Protein AF-A0A5C7S6D1-F1 (afdb_monomer)

Structure (mmCIF, N/CA/C/O backbone):
data_AF-A0A5C7S6D1-F1
#
_entry.id   AF-A0A5C7S6D1-F1
#
loop_
_atom_site.group_PDB
_atom_site.id
_atom_site.type_symbol
_atom_site.label_atom_id
_atom_site.label_alt_id
_atom_site.label_comp_id
_atom_site.label_asym_id
_atom_site.label_entity_id
_atom_site.label_seq_id
_atom_site.pdbx_PDB_ins_code
_atom_site.Cartn_x
_atom_site.Cartn_y
_atom_site.Cartn_z
_atom_site.occupancy
_atom_site.B_iso_or_equiv
_atom_site.auth_seq_id
_atom_site.auth_comp_id
_atom_site.auth_asym_id
_atom_site.auth_atom_id
_atom_site.pdbx_PDB_model_num
ATOM 1 N N . MET A 1 1 ? -12.283 7.514 18.292 1.00 57.22 1 MET A N 1
ATOM 2 C CA . MET A 1 1 ? -11.094 6.995 17.584 1.00 57.22 1 MET A CA 1
ATOM 3 C C . MET A 1 1 ? -11.175 7.497 16.161 1.00 57.22 1 MET A C 1
ATOM 5 O O . MET A 1 1 ? -12.288 7.566 15.656 1.00 57.22 1 MET A O 1
ATOM 9 N N . SER A 1 2 ? -10.057 7.903 15.567 1.00 65.44 2 SER A N 1
ATOM 10 C CA . SER A 1 2 ? -10.046 8.397 14.191 1.00 65.44 2 SER A CA 1
ATOM 11 C C . SER A 1 2 ? -9.814 7.267 13.191 1.00 65.44 2 SER A C 1
ATOM 13 O O . SER A 1 2 ? -9.096 6.304 13.484 1.00 65.44 2 SER A O 1
ATOM 15 N N . LEU A 1 3 ? -10.352 7.437 11.980 1.00 68.88 3 LEU A N 1
ATOM 16 C CA . LEU A 1 3 ? -10.114 6.555 10.831 1.00 68.88 3 LEU A CA 1
ATOM 17 C C . LEU A 1 3 ? -8.625 6.370 10.538 1.00 68.88 3 LEU A C 1
ATOM 19 O O . LEU A 1 3 ? -8.210 5.325 10.052 1.00 68.88 3 LEU A O 1
ATOM 23 N N . VAL A 1 4 ? -7.804 7.360 10.879 1.00 71.88 4 VAL A N 1
ATOM 24 C CA . VAL A 1 4 ? -6.369 7.313 10.630 1.00 71.88 4 VAL A CA 1
ATOM 25 C C . VAL A 1 4 ? -5.640 6.337 11.556 1.00 71.88 4 VAL A C 1
ATOM 27 O O . VAL A 1 4 ? -4.780 5.574 11.113 1.00 71.88 4 VAL A O 1
ATOM 30 N N . SER A 1 5 ? -6.008 6.306 12.839 1.00 68.69 5 SER A N 1
ATOM 31 C CA . SER A 1 5 ? -5.496 5.282 13.754 1.00 68.69 5 SER A CA 1
ATOM 32 C C . SER A 1 5 ? -5.933 3.885 13.314 1.00 68.69 5 SER A C 1
ATOM 34 O O . SER A 1 5 ? -5.169 2.928 13.448 1.00 68.69 5 SER A O 1
ATOM 36 N N . THR A 1 6 ? -7.136 3.767 12.749 1.00 72.75 6 THR A N 1
ATOM 37 C CA . THR A 1 6 ? -7.637 2.497 12.223 1.00 72.75 6 THR A CA 1
ATOM 38 C C . THR A 1 6 ? -6.946 2.094 10.920 1.00 72.75 6 THR A C 1
ATOM 40 O O . THR A 1 6 ? -6.587 0.928 10.781 1.00 72.75 6 THR A O 1
ATOM 43 N N . LEU A 1 7 ? -6.648 3.036 10.020 1.00 71.44 7 LEU A N 1
ATOM 44 C CA . LEU A 1 7 ? -5.853 2.801 8.812 1.00 71.44 7 LEU A CA 1
ATOM 45 C C . LEU A 1 7 ? -4.519 2.135 9.161 1.00 71.44 7 LEU A C 1
ATOM 47 O O . LEU A 1 7 ? -4.203 1.100 8.590 1.00 71.44 7 LEU A O 1
ATOM 51 N N . GLY A 1 8 ? -3.765 2.678 10.124 1.00 69.31 8 GLY A N 1
ATOM 52 C CA . GLY A 1 8 ? -2.471 2.110 10.524 1.00 69.31 8 GLY A CA 1
ATOM 53 C C . GLY A 1 8 ? -2.574 0.665 11.026 1.00 69.31 8 GLY A C 1
ATOM 54 O O . GLY A 1 8 ? -1.780 -0.191 10.633 1.00 69.31 8 GLY A O 1
ATOM 55 N N . LYS A 1 9 ? -3.586 0.364 11.850 1.00 73.00 9 LYS A N 1
ATOM 56 C CA . LYS A 1 9 ? -3.814 -0.986 12.393 1.00 73.00 9 LYS A CA 1
ATOM 57 C C . LYS A 1 9 ? -4.289 -1.975 11.328 1.00 73.00 9 LYS A C 1
ATOM 59 O O . LYS A 1 9 ? -3.795 -3.099 11.279 1.00 73.00 9 LYS A O 1
ATOM 64 N N . VAL A 1 10 ? -5.218 -1.562 10.465 1.00 70.81 10 VAL A N 1
ATOM 65 C CA . VAL A 1 10 ? -5.752 -2.405 9.384 1.00 70.81 10 VAL A CA 1
ATOM 66 C C . VAL A 1 10 ? -4.686 -2.674 8.334 1.00 70.81 10 VAL A C 1
ATOM 68 O O . VAL A 1 10 ? -4.525 -3.822 7.931 1.00 70.81 10 VAL A O 1
ATOM 71 N N . ALA A 1 11 ? -3.919 -1.650 7.949 1.00 68.00 11 ALA A N 1
ATOM 72 C CA . ALA A 1 11 ? -2.776 -1.787 7.053 1.00 68.00 11 ALA A CA 1
ATOM 73 C C . ALA A 1 11 ? -1.794 -2.834 7.584 1.00 68.00 11 ALA A C 1
ATOM 75 O O . ALA A 1 11 ? -1.439 -3.775 6.879 1.00 68.00 11 ALA A O 1
ATOM 76 N N . PHE A 1 12 ? -1.417 -2.723 8.862 1.00 67.94 12 PHE A N 1
ATOM 77 C CA . PHE A 1 12 ? -0.536 -3.692 9.503 1.00 67.94 12 PHE A CA 1
ATOM 78 C C . PHE A 1 12 ? -1.142 -5.101 9.517 1.00 67.94 12 PHE A C 1
ATOM 80 O O . PHE A 1 12 ? -0.456 -6.071 9.197 1.00 67.94 12 PHE A O 1
ATOM 87 N N . GLY A 1 13 ? -2.435 -5.223 9.819 1.00 69.00 13 GLY A N 1
ATOM 88 C CA . GLY A 1 13 ? -3.116 -6.511 9.833 1.00 69.00 13 GLY A CA 1
ATOM 89 C C . GLY A 1 13 ? -3.200 -7.192 8.473 1.00 69.00 13 GLY A C 1
ATOM 90 O O . GLY A 1 13 ? -2.993 -8.401 8.393 1.00 69.00 13 GLY A O 1
ATOM 91 N N . LEU A 1 14 ? -3.432 -6.424 7.408 1.00 68.56 14 LEU A N 1
ATOM 92 C CA . LEU A 1 14 ? -3.413 -6.914 6.029 1.00 68.56 14 LEU A CA 1
ATOM 93 C C . LEU A 1 14 ? -2.016 -7.386 5.620 1.00 68.56 14 LEU A C 1
ATOM 95 O O . LEU A 1 14 ? -1.881 -8.481 5.081 1.00 68.56 14 LEU A O 1
ATOM 99 N N . ILE A 1 15 ? -0.974 -6.618 5.950 1.00 67.50 15 ILE A N 1
ATOM 100 C CA . ILE A 1 15 ? 0.421 -6.983 5.663 1.00 67.50 15 ILE A CA 1
ATOM 101 C C . ILE A 1 15 ? 0.801 -8.281 6.381 1.00 67.50 15 ILE A C 1
ATOM 103 O O . ILE A 1 15 ? 1.366 -9.189 5.772 1.00 67.50 15 ILE A O 1
ATOM 107 N N . VAL A 1 16 ? 0.469 -8.404 7.672 1.00 68.81 16 VAL A N 1
ATOM 108 C CA . VAL A 1 16 ? 0.727 -9.631 8.439 1.00 68.81 16 VAL A CA 1
ATOM 109 C C . VAL A 1 16 ? -0.075 -10.798 7.868 1.00 68.81 16 VAL A C 1
ATOM 111 O O . VAL A 1 16 ? 0.466 -11.899 7.743 1.00 68.81 16 VAL A O 1
ATOM 114 N N . ALA A 1 17 ? -1.339 -10.583 7.491 1.00 68.75 17 ALA A N 1
ATOM 115 C CA . ALA A 1 17 ? -2.186 -11.607 6.889 1.00 68.75 17 ALA A CA 1
ATOM 116 C C . ALA A 1 17 ? -1.612 -12.133 5.571 1.00 68.75 17 ALA A C 1
ATOM 118 O O . ALA A 1 17 ? -1.477 -13.346 5.425 1.00 68.75 17 ALA A O 1
ATOM 119 N N . GLN A 1 18 ? -1.178 -11.243 4.683 1.00 69.00 18 GLN A N 1
ATOM 120 C CA . GLN A 1 18 ? -0.585 -11.616 3.402 1.00 69.00 18 GLN A CA 1
ATOM 121 C C . GLN A 1 18 ? 0.781 -12.288 3.565 1.00 69.00 18 GLN A C 1
ATOM 123 O O . GLN A 1 18 ? 1.024 -13.360 3.006 1.00 69.00 18 GLN A O 1
ATOM 128 N N . ALA A 1 19 ? 1.650 -11.740 4.421 1.00 64.38 19 ALA A N 1
ATOM 129 C CA . ALA A 1 19 ? 2.943 -12.350 4.721 1.00 64.38 19 ALA A CA 1
ATOM 130 C C . ALA A 1 19 ? 2.769 -13.775 5.264 1.00 64.38 19 ALA A C 1
ATOM 132 O O . ALA A 1 19 ? 3.418 -14.713 4.807 1.00 64.38 19 ALA A O 1
ATOM 133 N N . THR A 1 20 ? 1.842 -13.968 6.204 1.00 62.41 20 THR A N 1
ATOM 134 C CA . THR A 1 20 ? 1.551 -15.293 6.762 1.00 62.41 20 THR A CA 1
ATOM 135 C C . THR A 1 20 ? 0.861 -16.219 5.760 1.00 62.41 20 THR A C 1
ATOM 137 O O . THR A 1 20 ? 1.204 -17.396 5.736 1.00 62.41 20 THR A O 1
ATOM 140 N N . LYS A 1 21 ? -0.043 -15.745 4.894 1.00 65.81 21 LYS A N 1
ATOM 141 C CA . LYS A 1 21 ? -0.664 -16.552 3.827 1.00 65.81 21 LYS A CA 1
ATOM 142 C C . LYS A 1 21 ? 0.380 -17.106 2.861 1.00 65.81 21 LYS A C 1
ATOM 144 O O . LYS A 1 21 ? 0.388 -18.310 2.618 1.00 65.81 21 LYS A O 1
ATOM 149 N N . LYS A 1 22 ? 1.337 -16.289 2.411 1.00 60.03 22 LYS A N 1
ATOM 150 C CA . LYS A 1 22 ? 2.430 -16.758 1.536 1.00 60.03 22 LYS A CA 1
ATOM 151 C C . LYS A 1 22 ? 3.452 -17.634 2.274 1.00 60.03 22 LYS A C 1
ATOM 153 O O . LYS A 1 22 ? 3.945 -18.603 1.704 1.00 60.03 22 LYS A O 1
ATOM 158 N N . LEU A 1 23 ? 3.681 -17.396 3.571 1.00 55.34 23 LEU A N 1
ATOM 159 C CA . LEU A 1 23 ? 4.500 -18.269 4.431 1.00 55.34 23 LEU A CA 1
ATOM 160 C C . LEU A 1 23 ? 3.845 -19.628 4.737 1.00 55.34 23 LEU A C 1
ATOM 162 O O . LEU A 1 23 ? 4.559 -20.594 4.997 1.00 55.34 23 LEU A O 1
ATOM 166 N N . THR A 1 24 ? 2.510 -19.707 4.727 1.00 55.12 24 THR A N 1
ATOM 167 C CA . THR A 1 24 ? 1.755 -20.934 5.052 1.00 55.12 24 THR A CA 1
ATOM 168 C C . THR A 1 24 ? 1.322 -21.696 3.791 1.00 55.12 24 THR A C 1
ATOM 170 O O . THR A 1 24 ? 1.188 -22.915 3.831 1.00 55.12 24 THR A O 1
ATOM 173 N N . GLY A 1 25 ? 1.146 -21.004 2.659 1.00 47.91 25 GLY A N 1
ATOM 174 C CA . GLY A 1 25 ? 0.835 -21.582 1.344 1.00 47.91 25 GLY A CA 1
ATOM 175 C C . GLY A 1 25 ? 2.062 -22.014 0.530 1.00 47.91 25 GLY A C 1
ATOM 176 O O . GLY A 1 25 ? 1.936 -22.803 -0.406 1.00 47.91 25 GLY A O 1
ATOM 177 N N . GLY A 1 26 ? 3.262 -21.553 0.895 1.00 46.47 26 GLY A N 1
ATOM 178 C CA . GLY A 1 26 ? 4.523 -22.061 0.362 1.00 46.47 26 GLY A CA 1
ATOM 179 C C . GLY A 1 26 ? 4.930 -23.358 1.063 1.00 46.47 26 GLY A C 1
ATOM 180 O O . GLY A 1 26 ? 5.101 -23.378 2.281 1.00 46.47 26 GLY A O 1
ATOM 181 N N . ARG A 1 27 ? 5.090 -24.445 0.293 1.00 46.19 27 ARG A N 1
ATOM 182 C CA . ARG A 1 27 ? 5.635 -25.749 0.732 1.00 46.19 27 ARG A CA 1
ATOM 183 C C . ARG A 1 27 ? 6.737 -25.549 1.784 1.00 46.19 27 ARG A C 1
ATOM 185 O O . ARG A 1 27 ? 7.691 -24.817 1.543 1.00 46.19 27 ARG A O 1
ATOM 192 N N . GLY A 1 28 ? 6.554 -26.190 2.940 1.00 45.59 28 GLY A N 1
ATOM 193 C CA . GLY A 1 28 ? 7.248 -25.904 4.196 1.00 45.59 28 GLY A CA 1
ATOM 194 C C . GLY A 1 28 ? 8.755 -25.641 4.108 1.00 45.59 28 GLY A C 1
ATOM 195 O O . GLY A 1 28 ? 9.493 -26.353 3.435 1.00 45.59 28 GLY A O 1
ATOM 196 N N . GLY A 1 29 ? 9.213 -24.635 4.861 1.00 49.31 29 GLY A N 1
ATOM 197 C CA . GLY A 1 29 ? 10.645 -24.396 5.062 1.00 49.31 29 GLY A CA 1
ATOM 198 C C . GLY A 1 29 ? 11.039 -23.050 5.678 1.00 49.31 29 GLY A C 1
ATOM 199 O O . GLY A 1 29 ? 12.115 -22.956 6.257 1.00 49.31 29 GLY A O 1
ATOM 200 N N . ALA A 1 30 ? 10.197 -22.012 5.623 1.00 54.91 30 ALA A N 1
ATOM 201 C CA . ALA A 1 30 ? 10.617 -20.665 6.044 1.00 54.91 30 ALA A CA 1
ATOM 202 C C . ALA A 1 30 ? 10.578 -20.429 7.571 1.00 54.91 30 ALA A C 1
ATOM 204 O O . ALA A 1 30 ? 11.444 -19.748 8.120 1.00 54.91 30 ALA A O 1
ATOM 205 N N . LEU A 1 31 ? 9.621 -21.032 8.286 1.00 52.75 31 LEU A N 1
ATOM 206 C CA . LEU A 1 31 ? 9.472 -20.833 9.738 1.00 52.75 31 LEU A CA 1
ATOM 207 C C . LEU A 1 31 ? 10.553 -21.559 10.562 1.00 52.75 31 LEU A C 1
ATOM 209 O O . LEU A 1 31 ? 10.933 -21.082 11.630 1.00 52.75 31 LEU A O 1
ATOM 213 N N . GLY A 1 32 ? 11.108 -22.661 10.040 1.00 52.38 32 GLY A N 1
ATOM 214 C CA . GLY A 1 32 ? 12.223 -23.379 10.671 1.00 52.38 32 GLY A CA 1
ATOM 215 C C . GLY A 1 32 ? 13.542 -22.597 10.644 1.00 52.38 32 GLY A C 1
ATOM 216 O O . GLY A 1 32 ? 14.339 -22.710 11.571 1.00 52.38 32 GLY A O 1
ATOM 217 N N . GLY A 1 33 ? 13.746 -21.748 9.630 1.00 56.59 33 GLY A N 1
ATOM 218 C CA . GLY A 1 33 ? 14.928 -20.885 9.530 1.00 56.59 33 GLY A CA 1
ATOM 219 C C . GLY A 1 33 ? 14.894 -19.695 10.493 1.00 56.59 33 GLY A C 1
ATOM 220 O O . GLY A 1 33 ? 15.921 -19.334 11.060 1.00 56.59 33 GLY A O 1
ATOM 221 N N . LEU A 1 34 ? 13.711 -19.122 10.733 1.00 56.41 34 LEU A N 1
ATOM 222 C CA . LEU A 1 34 ? 13.529 -17.979 11.636 1.00 56.41 34 LEU A CA 1
ATOM 223 C C . LEU A 1 34 ? 13.583 -18.378 13.114 1.00 56.41 34 LEU A C 1
ATOM 225 O O . LEU A 1 34 ? 14.272 -17.719 13.891 1.00 56.41 34 LEU A O 1
ATOM 229 N N . LEU A 1 35 ? 12.932 -19.481 13.505 1.00 53.56 35 LEU A N 1
ATOM 230 C CA . LEU A 1 35 ? 13.058 -19.991 14.875 1.00 53.56 35 LEU A CA 1
ATOM 231 C C . LEU A 1 35 ? 14.477 -20.506 15.164 1.00 53.56 35 LEU A C 1
ATOM 233 O O . LEU A 1 35 ? 14.978 -20.314 16.269 1.00 53.56 35 LEU A O 1
ATOM 237 N N . GLY A 1 36 ? 15.146 -21.101 14.168 1.00 54.16 36 GLY A N 1
ATOM 238 C CA . GLY A 1 36 ? 16.544 -21.526 14.278 1.00 54.16 36 GLY A CA 1
ATOM 239 C C . GLY A 1 36 ? 17.526 -20.360 14.435 1.00 54.16 36 GLY A C 1
ATOM 240 O O . GLY A 1 36 ? 18.465 -20.464 15.218 1.00 54.16 36 GLY A O 1
ATOM 241 N N . ALA A 1 37 ? 17.285 -19.231 13.761 1.00 57.44 37 ALA A N 1
ATOM 242 C CA . ALA A 1 37 ? 18.124 -18.033 13.860 1.00 57.44 37 ALA A CA 1
ATOM 243 C C . ALA A 1 37 ? 17.903 -17.231 15.156 1.00 57.44 37 ALA A C 1
ATOM 245 O O . ALA A 1 37 ? 18.823 -16.572 15.633 1.00 57.44 37 ALA A O 1
ATOM 246 N N . VAL A 1 38 ? 16.699 -17.286 15.735 1.00 52.94 38 VAL A N 1
ATOM 247 C CA . VAL A 1 38 ? 16.376 -16.599 16.999 1.00 52.94 38 VAL A CA 1
ATOM 248 C C . VAL A 1 38 ? 1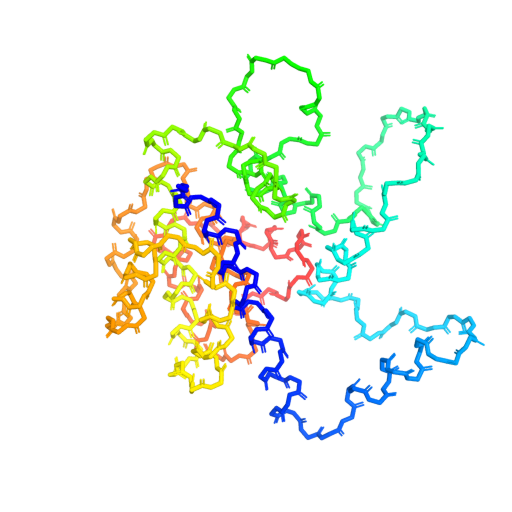6.790 -17.424 18.222 1.00 52.94 38 VAL A C 1
ATOM 250 O O . VAL A 1 38 ? 17.187 -16.852 19.233 1.00 52.94 38 VAL A O 1
ATOM 253 N N . LEU A 1 39 ? 16.738 -18.758 18.143 1.00 62.28 39 LEU A N 1
ATOM 254 C CA . LEU A 1 39 ? 17.050 -19.639 19.274 1.00 62.28 39 LEU A CA 1
ATOM 255 C C . LEU A 1 39 ? 18.491 -20.189 19.252 1.00 62.28 39 LEU A C 1
ATOM 257 O O . LEU A 1 39 ? 18.992 -20.629 20.285 1.00 62.28 39 LEU A O 1
ATOM 261 N N . GLY A 1 40 ? 19.171 -20.152 18.102 1.00 49.66 40 GLY A N 1
ATOM 262 C CA . GLY A 1 40 ? 20.549 -20.614 17.925 1.00 49.66 40 GLY A CA 1
ATOM 263 C C . GLY A 1 40 ? 21.516 -19.453 17.715 1.00 49.66 40 GLY A C 1
ATOM 264 O O . GLY A 1 40 ? 21.791 -19.071 16.582 1.00 49.66 40 GLY A O 1
ATOM 265 N N . GLY A 1 41 ? 22.047 -18.895 18.805 1.00 51.56 41 GLY A N 1
ATOM 266 C CA . GLY A 1 41 ? 23.058 -17.838 18.766 1.00 51.56 41 GLY A CA 1
ATOM 267 C C . GLY A 1 41 ? 24.286 -18.240 17.941 1.00 51.56 41 GLY A C 1
ATOM 268 O O . GLY A 1 41 ? 25.088 -19.069 18.364 1.00 51.56 41 GLY A O 1
ATOM 269 N N . GLY A 1 42 ? 24.439 -17.636 16.763 1.00 39.34 42 GLY A N 1
ATOM 270 C CA . GLY A 1 42 ? 25.573 -17.855 15.869 1.00 39.34 42 GLY A CA 1
ATOM 271 C C . GLY A 1 42 ? 25.593 -16.823 14.745 1.00 39.34 42 GLY A C 1
ATOM 272 O O . GLY A 1 42 ? 24.621 -16.662 14.014 1.00 39.34 42 GLY A O 1
ATOM 273 N N . ALA A 1 43 ? 26.697 -16.088 14.648 1.00 45.75 43 ALA A N 1
ATOM 274 C CA . ALA A 1 43 ? 26.908 -14.963 13.750 1.00 45.75 43 ALA A CA 1
ATOM 275 C C . ALA A 1 43 ? 26.618 -15.257 12.261 1.00 45.75 43 ALA A C 1
ATOM 277 O O . ALA A 1 43 ? 26.979 -16.310 11.742 1.00 45.75 43 ALA A O 1
ATOM 278 N N . THR A 1 44 ? 26.070 -14.239 11.581 1.00 47.56 44 THR A N 1
ATOM 279 C CA . THR A 1 44 ? 26.051 -14.021 10.122 1.00 47.56 44 THR A CA 1
ATOM 280 C C . THR A 1 44 ? 25.464 -15.144 9.272 1.00 47.56 44 THR A C 1
ATOM 282 O O . THR A 1 44 ? 26.189 -16.073 8.946 1.00 47.56 44 THR A O 1
ATOM 285 N N . ARG A 1 45 ? 24.218 -14.955 8.787 1.00 40.41 45 ARG A N 1
ATOM 286 C CA . ARG A 1 45 ? 23.827 -14.949 7.348 1.00 40.41 45 ARG A CA 1
ATOM 287 C C . ARG A 1 45 ? 22.525 -14.158 7.143 1.00 40.41 45 ARG A C 1
ATOM 289 O O . ARG A 1 45 ? 21.453 -14.717 6.930 1.00 40.41 45 ARG A O 1
ATOM 296 N N . SER A 1 46 ? 22.635 -12.832 7.183 1.00 46.69 46 SER A N 1
ATOM 297 C CA . SER A 1 46 ? 21.608 -11.908 6.686 1.00 46.69 46 SER A CA 1
ATOM 298 C C . SER A 1 46 ? 21.593 -11.943 5.151 1.00 46.69 46 SER A C 1
ATOM 300 O O . SER A 1 46 ? 22.226 -11.119 4.502 1.00 46.69 46 SER A O 1
ATOM 302 N N . SER A 1 47 ? 20.982 -12.970 4.551 1.00 44.56 47 SER A N 1
ATOM 303 C CA . SER A 1 47 ? 20.900 -13.087 3.081 1.00 44.56 47 SER A CA 1
ATOM 304 C C . SER A 1 47 ? 19.664 -13.844 2.577 1.00 44.56 47 SER A C 1
ATOM 306 O O . SER A 1 47 ? 19.692 -14.421 1.494 1.00 44.56 47 SER A O 1
ATOM 308 N N . ALA A 1 48 ? 18.572 -13.852 3.344 1.00 44.88 48 ALA A N 1
ATOM 309 C CA . ALA A 1 48 ? 17.287 -14.393 2.878 1.00 44.88 48 ALA A CA 1
ATOM 310 C C . ALA A 1 48 ? 16.060 -13.559 3.297 1.00 44.88 48 ALA A C 1
ATOM 312 O O . ALA A 1 48 ? 14.940 -13.904 2.941 1.00 44.88 48 ALA A O 1
ATOM 313 N N . ILE A 1 49 ? 16.255 -12.446 4.016 1.00 48.91 49 ILE A N 1
ATOM 314 C CA . ILE A 1 49 ? 15.188 -11.491 4.386 1.00 48.91 49 ILE A CA 1
ATOM 315 C C . ILE A 1 49 ? 15.612 -10.059 3.982 1.00 48.91 49 ILE A C 1
ATOM 317 O O . ILE A 1 49 ? 15.281 -9.077 4.635 1.00 48.91 49 ILE A O 1
ATOM 321 N N . ALA A 1 50 ? 16.416 -9.940 2.920 1.00 47.19 50 ALA A N 1
ATOM 322 C CA . ALA A 1 50 ? 17.102 -8.706 2.516 1.00 47.19 50 ALA A CA 1
ATOM 323 C C . ALA A 1 50 ? 16.503 -8.054 1.252 1.00 47.19 50 ALA A C 1
ATOM 325 O O . ALA A 1 50 ? 17.226 -7.467 0.453 1.00 47.19 50 ALA A O 1
ATOM 326 N N . GLY A 1 51 ? 15.189 -8.178 1.054 1.00 53.53 51 GLY A N 1
ATOM 327 C CA . GLY A 1 51 ? 14.477 -7.518 -0.041 1.00 53.53 51 GLY A CA 1
ATOM 328 C C . GLY A 1 51 ? 12.971 -7.487 0.209 1.00 53.53 51 GLY A C 1
ATOM 329 O O . GLY A 1 51 ? 12.396 -8.474 0.671 1.00 53.53 51 GLY A O 1
ATOM 330 N N . GLY A 1 52 ? 12.342 -6.345 -0.063 1.00 67.44 52 GLY A N 1
ATOM 331 C CA . GLY A 1 52 ? 10.898 -6.140 0.038 1.00 67.44 52 GLY A CA 1
ATOM 332 C C . GLY A 1 52 ? 10.330 -6.008 1.458 1.00 67.44 52 GLY A C 1
ATOM 333 O O . GLY A 1 52 ? 10.998 -5.594 2.409 1.00 67.44 52 GLY A O 1
ATOM 334 N N . ILE A 1 53 ? 9.052 -6.377 1.597 1.00 61.72 53 ILE A N 1
ATOM 335 C CA . ILE A 1 53 ? 8.231 -6.200 2.811 1.00 61.72 53 ILE A CA 1
ATOM 336 C C . ILE A 1 53 ? 8.846 -6.884 4.047 1.00 61.72 53 ILE A C 1
ATOM 338 O O . ILE A 1 53 ? 8.642 -6.419 5.164 1.00 61.72 53 ILE A O 1
ATOM 342 N N . GLY A 1 54 ? 9.664 -7.930 3.882 1.00 62.81 54 GLY A N 1
ATOM 343 C CA . GLY A 1 54 ? 10.384 -8.567 4.993 1.00 62.81 54 GLY A CA 1
ATOM 344 C C . GLY A 1 54 ? 11.389 -7.636 5.686 1.00 62.81 54 GLY A C 1
ATOM 345 O O . GLY A 1 54 ? 11.475 -7.633 6.914 1.00 62.81 54 GLY A O 1
ATOM 346 N N . ALA A 1 55 ? 12.087 -6.788 4.923 1.00 67.44 55 ALA A N 1
ATOM 347 C CA . ALA A 1 55 ? 12.983 -5.771 5.473 1.00 67.44 55 ALA A CA 1
ATOM 348 C C . ALA A 1 55 ? 12.194 -4.647 6.166 1.00 67.44 55 ALA A C 1
ATOM 350 O O . ALA A 1 55 ? 12.591 -4.182 7.236 1.00 67.44 55 ALA A O 1
ATOM 351 N N . LEU A 1 56 ? 11.037 -4.266 5.610 1.00 66.69 56 LEU A N 1
ATOM 352 C CA . LEU A 1 56 ? 10.111 -3.324 6.245 1.00 66.69 56 LEU A CA 1
ATOM 353 C C . LEU A 1 56 ? 9.572 -3.874 7.573 1.00 66.69 56 LEU A C 1
ATOM 355 O O . LEU A 1 56 ? 9.605 -3.172 8.580 1.00 66.69 56 LEU A O 1
ATOM 359 N N . LEU A 1 57 ? 9.132 -5.134 7.601 1.00 65.25 57 LEU A N 1
ATOM 360 C CA . LEU A 1 57 ? 8.622 -5.789 8.803 1.00 65.25 57 LEU A CA 1
ATOM 361 C C . LEU A 1 57 ? 9.721 -5.951 9.858 1.00 65.25 57 LEU A C 1
ATOM 363 O O . LEU A 1 57 ? 9.482 -5.674 11.031 1.00 65.25 57 LEU A O 1
ATOM 367 N N . SER A 1 58 ? 10.935 -6.332 9.449 1.00 64.69 58 SER A N 1
ATOM 368 C CA . SER A 1 58 ? 12.094 -6.397 10.344 1.00 64.69 58 SER A CA 1
ATOM 369 C C . SER A 1 58 ? 12.447 -5.022 10.910 1.00 64.69 58 SER A C 1
ATOM 371 O O . SER A 1 58 ? 1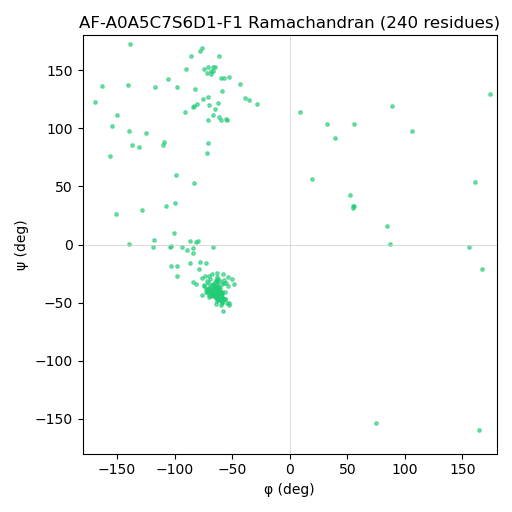2.739 -4.916 12.096 1.00 64.69 58 SER A O 1
ATOM 373 N N . SER A 1 59 ? 12.405 -3.964 10.096 1.00 62.78 59 SER A N 1
ATOM 374 C CA . SER A 1 59 ? 12.673 -2.589 10.534 1.00 62.78 59 SER A CA 1
ATOM 375 C C . SER A 1 59 ? 11.582 -2.064 11.472 1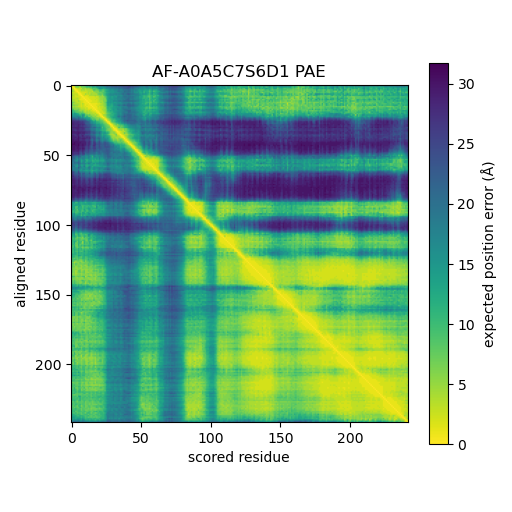.00 62.78 59 SER A C 1
ATOM 377 O O . SER A 1 59 ? 11.889 -1.411 12.466 1.00 62.78 59 SER A O 1
ATOM 379 N N . LEU A 1 60 ? 10.319 -2.407 11.216 1.00 65.81 60 LEU A N 1
ATOM 380 C CA . LEU A 1 60 ? 9.185 -2.065 12.071 1.00 65.81 60 LEU A CA 1
ATOM 381 C C . LEU A 1 60 ? 9.237 -2.800 13.418 1.00 65.81 60 LEU A C 1
ATOM 383 O O . LEU A 1 60 ? 9.010 -2.196 14.466 1.00 65.81 60 LEU A O 1
ATOM 387 N N . LEU A 1 61 ? 9.590 -4.087 13.407 1.00 62.00 61 LEU A N 1
ATOM 388 C CA . LEU A 1 61 ? 9.760 -4.874 14.625 1.00 62.00 61 LEU A CA 1
ATOM 389 C C . LEU A 1 61 ? 10.985 -4.408 15.427 1.00 62.00 61 LEU A C 1
ATOM 391 O O . LEU A 1 61 ? 10.890 -4.246 16.643 1.00 62.00 61 LEU A O 1
ATOM 395 N N . ALA A 1 62 ? 12.098 -4.105 14.752 1.00 60.19 62 ALA A N 1
ATOM 396 C CA . ALA A 1 62 ? 13.291 -3.523 15.369 1.00 60.19 62 ALA A CA 1
ATOM 397 C C . ALA A 1 62 ? 13.033 -2.108 15.923 1.00 60.19 62 ALA A C 1
ATOM 399 O O . ALA A 1 62 ? 13.585 -1.739 16.962 1.00 60.19 62 ALA A O 1
ATOM 400 N N . GLY A 1 63 ? 12.141 -1.338 15.290 1.00 54.75 63 GLY A N 1
ATOM 401 C CA . GLY A 1 63 ? 11.706 -0.015 15.744 1.00 54.75 63 GLY A CA 1
ATOM 402 C C . GLY A 1 63 ? 10.986 -0.032 17.095 1.00 54.75 63 GLY A C 1
ATOM 403 O O . GLY A 1 63 ? 11.060 0.947 17.831 1.00 54.75 63 GLY A O 1
ATOM 404 N N . LYS A 1 64 ? 10.380 -1.164 17.484 1.00 49.22 64 LYS A N 1
ATOM 405 C CA . LYS A 1 64 ? 9.775 -1.341 18.816 1.00 49.22 64 LYS A CA 1
ATOM 406 C C . LYS A 1 64 ? 10.812 -1.609 19.921 1.00 49.22 64 LYS A C 1
ATOM 408 O O . LYS A 1 64 ? 10.497 -1.460 21.096 1.00 49.22 64 LYS A O 1
ATOM 413 N N . SER A 1 65 ? 12.050 -1.958 19.556 1.00 39.91 65 SER A N 1
ATOM 414 C CA . SER A 1 65 ? 13.183 -2.153 20.480 1.00 39.91 65 SER A CA 1
ATOM 415 C C . SER A 1 65 ? 14.194 -0.997 20.500 1.00 39.91 65 SER A C 1
ATOM 417 O O . SER A 1 65 ? 15.141 -1.031 21.280 1.00 39.91 65 SER A O 1
ATOM 419 N N . ALA A 1 66 ? 13.999 0.044 19.685 1.00 43.41 66 ALA A N 1
ATOM 420 C CA . ALA A 1 66 ? 14.945 1.152 19.534 1.00 43.41 66 ALA A CA 1
ATOM 421 C C . ALA A 1 66 ? 14.562 2.406 20.345 1.00 43.41 66 ALA A C 1
ATOM 423 O O . ALA A 1 66 ? 14.820 3.529 19.922 1.00 43.41 66 ALA A O 1
ATOM 424 N N . GLN A 1 67 ? 13.984 2.231 21.537 1.00 41.00 67 GLN A N 1
ATOM 425 C CA . GLN A 1 67 ? 14.002 3.269 22.574 1.00 41.00 67 GLN A CA 1
ATOM 426 C C . GLN A 1 67 ? 15.112 2.956 23.582 1.00 41.00 67 GLN A C 1
ATOM 428 O O . GLN A 1 67 ? 14.887 2.758 24.770 1.00 41.00 67 GLN A O 1
ATOM 433 N N . ALA A 1 68 ? 16.341 2.889 23.082 1.00 39.25 68 ALA A N 1
ATOM 434 C CA . ALA A 1 68 ? 17.542 2.923 23.896 1.00 39.25 68 ALA A CA 1
ATOM 435 C C . ALA A 1 68 ? 18.573 3.786 23.166 1.00 39.25 68 ALA A C 1
ATOM 437 O O . ALA A 1 68 ? 19.217 3.338 22.228 1.00 39.25 68 ALA A O 1
ATOM 438 N N . SER A 1 69 ? 18.642 5.049 23.592 1.00 50.69 69 SER A N 1
ATOM 439 C CA . SER A 1 69 ? 19.793 5.952 23.516 1.00 50.69 69 SER A CA 1
ATOM 440 C C . SER A 1 69 ? 20.736 5.774 22.318 1.00 50.69 69 SER A C 1
ATOM 442 O O . SER A 1 69 ? 21.620 4.920 22.315 1.00 50.69 69 SER A O 1
ATOM 444 N N . THR A 1 70 ? 20.646 6.662 21.331 1.00 35.94 70 THR A N 1
ATOM 445 C CA . THR A 1 70 ? 21.793 6.923 20.454 1.00 35.94 70 THR A CA 1
ATOM 446 C C . THR A 1 70 ? 21.923 8.421 20.237 1.00 35.94 70 THR A C 1
ATOM 448 O O . THR A 1 70 ? 21.405 9.010 19.295 1.00 35.94 70 THR A O 1
ATOM 451 N N . ASN A 1 71 ? 22.616 9.042 21.188 1.00 43.91 71 ASN A N 1
ATOM 452 C CA . ASN A 1 71 ? 23.237 10.345 21.035 1.00 43.91 71 ASN A CA 1
ATOM 453 C C . ASN A 1 71 ? 24.439 10.187 20.091 1.00 43.91 71 ASN A C 1
ATOM 455 O O . ASN A 1 71 ? 25.552 9.930 20.544 1.00 43.91 71 ASN A O 1
ATOM 459 N N . THR A 1 72 ? 24.222 10.298 18.782 1.00 37.88 72 THR A N 1
ATOM 460 C CA . THR A 1 72 ? 25.312 10.421 17.805 1.00 37.88 72 THR A CA 1
ATOM 461 C C . THR A 1 72 ? 25.099 11.667 16.969 1.00 37.88 72 THR A C 1
ATOM 463 O O . THR A 1 72 ? 24.389 11.662 15.966 1.00 37.88 72 THR A O 1
ATOM 466 N N . ASN A 1 73 ? 25.762 12.740 17.398 1.00 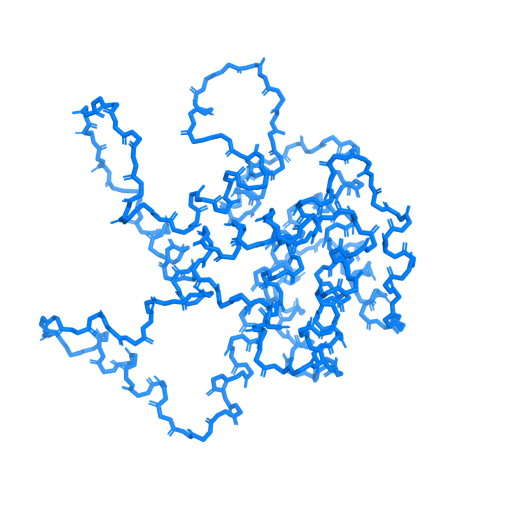45.69 73 ASN A N 1
ATOM 467 C CA . ASN A 1 73 ? 26.128 13.852 16.536 1.00 45.69 73 ASN A CA 1
ATOM 468 C C . ASN A 1 73 ? 26.921 13.295 15.351 1.00 45.69 73 ASN A C 1
ATOM 470 O O . ASN A 1 73 ? 28.071 12.887 15.509 1.00 45.69 73 ASN A O 1
ATOM 474 N N . SER A 1 74 ? 26.325 13.257 14.167 1.00 43.53 74 SER A N 1
ATOM 475 C CA . SER A 1 74 ? 27.056 13.087 12.914 1.00 43.53 74 SER A CA 1
ATOM 476 C C . SER A 1 74 ? 26.291 13.802 11.815 1.00 43.53 74 SER A C 1
ATOM 478 O O . SER A 1 74 ? 25.163 13.461 11.471 1.00 43.53 74 SER A O 1
ATOM 480 N N . ALA A 1 75 ? 26.920 14.873 11.351 1.00 47.00 75 ALA A N 1
ATOM 481 C CA . ALA A 1 75 ? 26.457 15.746 10.302 1.00 47.00 75 ALA A CA 1
ATOM 482 C C . ALA A 1 75 ? 26.252 14.988 8.981 1.00 47.00 75 ALA A C 1
ATOM 484 O O . ALA A 1 75 ? 27.055 14.134 8.622 1.00 47.00 75 ALA A O 1
ATOM 485 N N . SER A 1 76 ? 25.212 15.394 8.248 1.00 53.25 76 SER A N 1
ATOM 486 C CA . SER A 1 76 ? 25.233 15.574 6.793 1.00 53.25 76 SER A CA 1
ATOM 487 C C . SER A 1 76 ? 26.019 14.528 5.986 1.00 53.2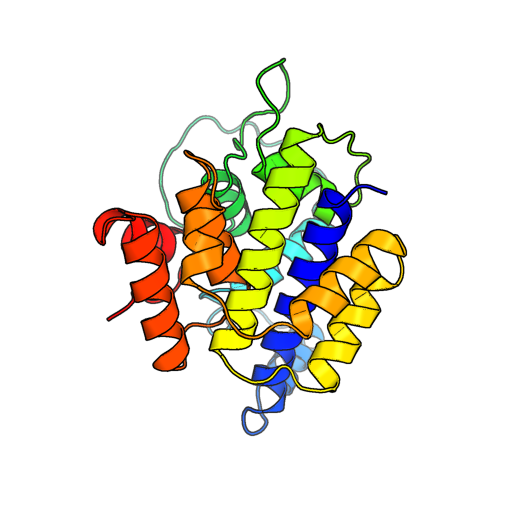5 76 SER A C 1
ATOM 489 O O . SER A 1 76 ? 27.181 14.744 5.639 1.00 53.25 76 SER A O 1
ATOM 491 N N . SER A 1 77 ? 25.342 13.468 5.547 1.00 45.50 77 SER A N 1
ATOM 492 C CA . SER A 1 77 ? 25.685 12.832 4.274 1.00 45.50 77 SER A CA 1
ATOM 493 C C . SER A 1 77 ? 24.476 12.116 3.680 1.00 45.50 77 SER A C 1
ATOM 495 O O . SER A 1 77 ? 24.075 11.030 4.091 1.00 45.50 77 SER A O 1
ATOM 497 N N . SER A 1 78 ? 23.881 12.782 2.699 1.00 52.75 78 SER A N 1
ATOM 498 C CA . SER A 1 78 ? 23.066 12.193 1.650 1.00 52.75 78 SER A CA 1
ATOM 499 C C . SER A 1 78 ? 23.898 11.188 0.842 1.00 52.75 78 SER A C 1
ATOM 501 O O . SER A 1 78 ? 24.769 11.601 0.080 1.00 52.75 78 SER A O 1
ATOM 503 N N . ASN A 1 79 ? 23.648 9.889 1.011 1.00 40.69 79 ASN A N 1
ATOM 504 C CA . ASN A 1 79 ? 23.405 8.944 -0.086 1.00 40.69 79 ASN A CA 1
ATOM 505 C C . ASN A 1 79 ? 23.296 7.500 0.422 1.00 40.69 79 ASN A C 1
ATOM 507 O O . ASN A 1 79 ? 24.151 6.997 1.142 1.00 40.69 79 ASN A O 1
ATOM 511 N N . ALA A 1 80 ? 22.206 6.869 -0.015 1.00 56.16 80 ALA A N 1
ATOM 512 C CA . ALA A 1 80 ? 22.006 5.453 -0.303 1.00 56.16 80 ALA A CA 1
ATOM 513 C C . ALA A 1 80 ? 23.117 4.461 0.100 1.00 56.16 80 ALA A C 1
ATOM 515 O O . ALA A 1 80 ? 24.176 4.433 -0.518 1.00 56.16 80 ALA A O 1
ATOM 516 N N . SER A 1 81 ? 22.796 3.578 1.058 1.00 42.84 81 SER A N 1
ATOM 517 C CA . SER A 1 81 ? 23.090 2.123 1.039 1.00 42.84 81 SER A CA 1
ATOM 518 C C . SER A 1 81 ? 23.018 1.511 2.455 1.00 42.84 81 SER A C 1
ATOM 520 O O . SER A 1 81 ? 23.960 0.870 2.921 1.00 42.84 81 SER A O 1
ATOM 522 N N . GLY A 1 82 ? 21.904 1.706 3.170 1.00 43.78 82 GLY A N 1
ATOM 523 C CA . GLY A 1 82 ? 21.708 1.052 4.476 1.00 43.78 82 GLY A CA 1
ATOM 524 C C . GLY A 1 82 ? 20.743 1.736 5.444 1.00 43.78 82 GLY A C 1
ATOM 525 O O . GLY A 1 82 ? 20.513 1.219 6.533 1.00 43.78 82 GLY A O 1
ATOM 526 N N . GLY A 1 83 ? 20.174 2.886 5.072 1.00 52.78 83 GLY A N 1
ATOM 527 C CA . GLY A 1 83 ? 19.151 3.569 5.863 1.00 52.78 83 GLY A CA 1
ATOM 528 C C . GLY A 1 83 ? 17.802 2.861 5.753 1.00 52.78 83 GLY A C 1
ATOM 529 O O . GLY A 1 83 ? 17.317 2.631 4.651 1.00 52.78 83 GLY A O 1
ATOM 530 N N . ASN A 1 84 ? 17.234 2.500 6.903 1.00 66.56 84 ASN A N 1
ATOM 531 C CA . ASN A 1 84 ? 15.962 1.802 7.097 1.00 66.56 84 ASN A CA 1
ATOM 532 C C . ASN A 1 84 ? 14.915 2.054 5.992 1.00 66.56 84 ASN A C 1
ATOM 534 O O . ASN A 1 84 ? 14.442 3.179 5.841 1.00 66.56 84 ASN A O 1
ATOM 538 N N . VAL A 1 85 ? 14.464 0.987 5.316 1.00 70.56 85 VAL A N 1
ATOM 539 C CA . VAL A 1 85 ? 13.349 0.990 4.338 1.00 70.56 85 VAL A CA 1
ATOM 540 C C . VAL A 1 85 ? 12.113 1.719 4.884 1.00 70.56 85 VAL A C 1
ATOM 542 O O . VAL A 1 85 ? 11.417 2.420 4.156 1.00 70.56 85 VAL A O 1
ATOM 545 N N . LEU A 1 86 ? 11.881 1.625 6.196 1.00 70.19 86 LEU A N 1
ATOM 546 C CA . LEU A 1 86 ? 10.818 2.340 6.893 1.00 70.19 86 LEU A CA 1
ATOM 547 C C . LEU A 1 86 ?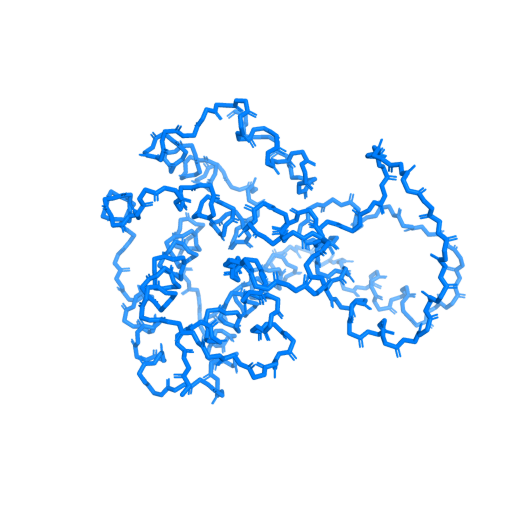 10.975 3.876 6.830 1.00 70.19 86 LEU A C 1
ATOM 549 O O . LEU A 1 86 ? 9.988 4.581 6.655 1.00 70.19 86 LEU A O 1
ATOM 553 N N . SER A 1 87 ? 12.198 4.405 6.939 1.00 72.81 87 SER A N 1
ATOM 554 C CA . SER A 1 87 ? 12.470 5.846 6.814 1.00 72.81 87 SER A CA 1
ATOM 555 C C . SER A 1 87 ? 12.204 6.350 5.398 1.00 72.81 87 SER A C 1
ATOM 557 O O . SER A 1 87 ? 11.656 7.438 5.232 1.00 72.81 87 SER A O 1
ATOM 559 N N . ASN A 1 88 ? 12.559 5.557 4.385 1.00 76.88 88 ASN A N 1
ATOM 560 C CA . ASN A 1 88 ? 12.284 5.884 2.986 1.00 76.88 88 ASN A CA 1
ATOM 561 C C . ASN A 1 88 ? 10.781 5.856 2.704 1.00 76.88 88 ASN A C 1
ATOM 563 O O . ASN A 1 88 ? 10.256 6.775 2.083 1.00 76.88 88 ASN A O 1
ATOM 567 N N . LEU A 1 89 ? 10.074 4.849 3.227 1.00 77.69 89 LEU A N 1
ATOM 568 C CA . LEU A 1 89 ? 8.620 4.773 3.150 1.00 77.69 89 LEU A CA 1
ATOM 569 C C . LEU A 1 89 ? 7.959 5.995 3.794 1.00 77.69 89 LEU A C 1
ATOM 571 O O . LEU A 1 89 ? 7.065 6.585 3.195 1.00 77.69 89 LEU A O 1
ATOM 575 N N . PHE A 1 90 ? 8.397 6.393 4.993 1.00 78.25 90 PHE A N 1
ATOM 576 C CA . PHE A 1 90 ? 7.882 7.607 5.621 1.00 78.25 90 PHE A CA 1
ATOM 577 C C . PHE A 1 90 ? 8.148 8.833 4.745 1.00 78.25 90 PHE A C 1
ATOM 579 O O . PHE A 1 90 ? 7.214 9.597 4.533 1.00 78.25 90 PHE A O 1
ATOM 586 N N . GLY A 1 91 ? 9.340 8.954 4.151 1.00 78.06 91 GLY A N 1
ATOM 587 C CA . GLY A 1 91 ? 9.673 9.965 3.139 1.00 78.06 91 GLY A CA 1
ATOM 588 C C . GLY A 1 91 ? 8.691 10.010 1.966 1.00 78.06 91 GLY A C 1
ATOM 589 O O . GLY A 1 91 ? 8.128 11.062 1.668 1.00 78.06 91 GLY A O 1
ATOM 590 N N . LEU A 1 92 ? 8.429 8.857 1.348 1.00 78.62 92 LEU A N 1
ATOM 591 C CA . LEU A 1 92 ? 7.491 8.696 0.229 1.00 78.62 92 LEU A CA 1
ATOM 592 C C . LEU A 1 92 ? 6.044 9.034 0.599 1.00 78.62 92 LEU A C 1
ATOM 594 O O . LEU A 1 92 ? 5.279 9.510 -0.235 1.00 78.62 92 LEU A O 1
ATOM 598 N N . LEU A 1 93 ? 5.668 8.803 1.856 1.00 75.19 93 LEU A N 1
ATOM 599 C CA . LEU A 1 93 ? 4.356 9.148 2.396 1.00 75.19 93 LEU A CA 1
ATOM 600 C C . LEU A 1 93 ? 4.246 10.635 2.804 1.00 75.19 93 LEU A C 1
ATOM 602 O O . LEU A 1 93 ? 3.233 11.068 3.357 1.00 75.19 93 LEU A O 1
ATOM 606 N N . GLY A 1 94 ? 5.295 11.431 2.592 1.00 70.94 94 GLY A N 1
ATOM 607 C CA . GLY A 1 94 ? 5.344 12.841 2.983 1.00 70.94 94 GLY A CA 1
ATOM 608 C C . GLY A 1 94 ? 5.755 13.090 4.438 1.00 70.94 94 GLY A C 1
ATOM 609 O O . GLY A 1 94 ? 5.523 14.175 4.958 1.00 70.94 94 GLY A O 1
ATOM 610 N N . GLY A 1 95 ? 6.340 12.104 5.116 1.00 61.34 95 GLY A N 1
ATOM 611 C CA . GLY A 1 95 ? 7.009 12.263 6.407 1.00 61.34 95 GLY A CA 1
ATOM 612 C C . GLY A 1 95 ? 8.448 12.726 6.204 1.00 61.34 95 GLY A C 1
ATOM 613 O O . GLY A 1 95 ? 9.254 12.033 5.590 1.00 61.34 95 GLY A O 1
ATOM 614 N N . SER A 1 96 ? 8.802 13.901 6.713 1.00 56.12 96 SER A N 1
ATOM 615 C CA . SER A 1 96 ? 10.183 14.375 6.632 1.00 56.12 96 SER A CA 1
ATOM 616 C C . SER A 1 96 ? 11.021 13.759 7.764 1.00 56.12 96 SER A C 1
ATOM 618 O O . SER A 1 96 ? 10.599 13.829 8.916 1.00 56.12 96 SER A O 1
ATOM 620 N N . PRO A 1 97 ? 12.233 13.223 7.517 1.00 50.06 97 PRO A N 1
ATOM 621 C CA . PRO A 1 97 ? 13.089 12.679 8.580 1.00 50.06 97 PRO A CA 1
ATOM 622 C C . PRO A 1 97 ? 13.606 13.744 9.570 1.00 50.06 97 PRO A C 1
ATOM 624 O O . PRO A 1 97 ? 14.293 13.402 10.528 1.00 50.06 97 PRO A O 1
ATOM 627 N N . GLN A 1 98 ? 13.273 15.024 9.358 1.00 44.84 98 GLN A N 1
ATOM 628 C CA . GLN A 1 98 ? 13.790 16.166 10.112 1.00 44.84 98 GLN A CA 1
ATOM 629 C C . GLN A 1 98 ? 12.715 16.960 10.883 1.00 44.84 98 GLN A C 1
ATOM 631 O O . GLN A 1 98 ? 13.048 17.946 11.534 1.00 44.84 98 GLN A O 1
ATOM 636 N N . SER A 1 99 ? 11.443 16.544 10.894 1.00 45.09 99 SER A N 1
ATOM 637 C CA . SER A 1 99 ? 10.374 17.233 11.641 1.00 45.09 99 SER A CA 1
ATOM 638 C C . SER A 1 99 ? 10.321 16.829 13.125 1.00 45.09 99 SER A C 1
ATOM 640 O O . SER A 1 99 ? 9.278 16.484 13.675 1.00 45.09 99 SER A O 1
ATOM 642 N N . GLN A 1 100 ? 11.454 16.928 13.826 1.00 42.38 100 GLN A N 1
ATOM 643 C CA . GLN A 1 100 ? 11.429 17.317 15.236 1.00 42.38 100 GLN A CA 1
ATOM 644 C C . GLN A 1 100 ? 11.558 18.838 15.258 1.00 42.38 100 GLN A C 1
ATOM 646 O O . GLN A 1 100 ? 12.605 19.362 14.905 1.00 42.38 100 GLN A O 1
ATOM 651 N N . THR A 1 101 ? 10.505 19.522 15.711 1.00 37.78 101 THR A N 1
ATOM 652 C CA . THR A 1 101 ? 10.361 20.983 15.895 1.00 37.78 101 THR A CA 1
ATOM 653 C C . THR A 1 101 ? 9.841 21.790 14.694 1.00 37.78 101 THR A C 1
ATOM 655 O O . THR A 1 101 ? 10.471 21.882 13.650 1.00 37.78 101 THR A O 1
ATOM 658 N N . GLY A 1 102 ? 8.690 22.448 14.897 1.00 36.09 102 GLY A N 1
ATOM 659 C CA . GLY A 1 102 ? 8.257 23.607 14.110 1.00 36.09 102 GLY A CA 1
ATOM 660 C C . GLY A 1 102 ? 7.123 23.359 13.112 1.00 36.09 102 GLY A C 1
ATOM 661 O O . GLY A 1 102 ? 7.351 22.915 12.000 1.00 36.09 102 GLY A O 1
ATOM 662 N N . THR A 1 103 ? 5.903 23.700 13.529 1.00 39.34 103 THR A N 1
ATOM 663 C CA . THR A 1 103 ? 4.831 24.392 12.779 1.00 39.34 103 THR A CA 1
ATOM 664 C C . THR A 1 103 ? 4.886 24.410 11.234 1.00 39.34 103 THR A C 1
ATOM 666 O O . THR A 1 103 ? 4.819 25.468 10.614 1.00 39.34 103 THR A O 1
ATOM 669 N N . GLY A 1 104 ? 4.938 23.241 10.600 1.00 35.28 104 GLY A N 1
ATOM 670 C CA . GLY A 1 104 ? 4.710 23.016 9.171 1.00 35.28 104 GLY A CA 1
ATOM 671 C C . GLY A 1 104 ? 3.920 21.719 9.029 1.00 35.28 104 GLY A C 1
ATOM 672 O O . GLY A 1 104 ? 4.156 20.795 9.801 1.00 35.28 104 GLY A O 1
ATOM 673 N N . GLY A 1 105 ? 2.916 21.694 8.148 1.00 46.22 105 GLY A N 1
ATOM 674 C CA . GLY A 1 105 ? 1.862 20.672 8.092 1.00 46.22 105 GLY A CA 1
ATOM 675 C C . GLY A 1 105 ? 2.342 19.246 8.376 1.00 46.22 105 GLY A C 1
ATOM 676 O O . GLY A 1 105 ? 3.281 18.760 7.752 1.00 46.22 105 GLY A O 1
ATOM 677 N N . ARG A 1 106 ? 1.687 18.592 9.340 1.00 61.03 106 ARG A N 1
ATOM 678 C CA . ARG A 1 106 ? 1.966 17.208 9.726 1.00 61.03 106 ARG A CA 1
ATOM 679 C C . ARG A 1 106 ? 1.697 16.325 8.507 1.00 61.03 106 ARG A C 1
ATOM 681 O O . ARG A 1 106 ? 0.552 16.209 8.080 1.00 61.03 106 ARG A O 1
ATOM 688 N N . GLY A 1 107 ? 2.751 15.772 7.913 1.00 68.19 107 GLY A N 1
ATOM 689 C CA . GLY A 1 107 ? 2.625 14.915 6.742 1.00 68.19 107 GLY A CA 1
ATOM 690 C C . GLY A 1 107 ? 1.875 13.630 7.082 1.00 68.19 107 GLY A C 1
ATOM 691 O O . GLY A 1 107 ? 1.916 13.143 8.214 1.00 68.19 107 GLY A O 1
ATOM 692 N N . LEU A 1 108 ? 1.215 13.039 6.089 1.00 72.19 108 LEU A N 1
ATOM 693 C CA . LEU A 1 108 ? 0.519 11.761 6.238 1.00 72.19 108 LEU A CA 1
ATOM 694 C C . LEU A 1 108 ? 1.472 10.643 6.713 1.00 72.19 108 LEU A C 1
ATOM 696 O O . LEU A 1 108 ? 1.056 9.775 7.475 1.00 72.19 108 LEU A O 1
ATOM 700 N N . GLY A 1 109 ? 2.762 10.714 6.359 1.00 74.75 109 GLY A N 1
ATOM 701 C CA . GLY A 1 109 ? 3.839 9.887 6.924 1.00 74.75 109 GLY A CA 1
ATOM 702 C C . GLY A 1 109 ? 3.978 9.975 8.442 1.00 74.75 109 GLY A C 1
ATOM 703 O O . GLY A 1 109 ? 4.036 8.943 9.111 1.00 74.75 109 GLY A O 1
ATOM 704 N N . ASP A 1 110 ? 3.963 11.183 9.004 1.00 75.50 110 ASP A N 1
ATOM 705 C CA . ASP A 1 110 ? 4.055 11.401 10.455 1.00 75.50 110 ASP A CA 1
ATOM 706 C C . ASP A 1 110 ? 2.799 10.906 11.176 1.00 75.50 110 ASP A C 1
ATOM 708 O O . ASP A 1 110 ? 2.855 10.383 12.290 1.00 75.50 110 ASP A O 1
ATOM 712 N N . LEU A 1 111 ? 1.653 11.044 10.520 1.00 75.75 111 LEU A N 1
ATOM 713 C CA . LEU A 1 111 ? 0.367 10.573 11.004 1.00 75.75 111 LEU A CA 1
ATOM 714 C C . LEU A 1 111 ? 0.270 9.036 10.966 1.00 75.75 111 LEU A C 1
ATOM 716 O O . LEU A 1 111 ? -0.176 8.422 11.935 1.00 75.75 111 LEU A O 1
ATOM 720 N N . PHE A 1 112 ? 0.771 8.400 9.906 1.00 74.88 112 PHE A N 1
ATOM 721 C CA . PHE A 1 112 ? 0.900 6.945 9.810 1.00 74.88 112 PHE A CA 1
ATOM 722 C C . PHE A 1 112 ? 1.888 6.400 10.849 1.00 74.88 112 PHE A C 1
ATOM 724 O O . PHE A 1 112 ? 1.601 5.411 11.524 1.00 74.88 112 PHE A O 1
ATOM 731 N N . LYS A 1 113 ? 3.017 7.090 11.061 1.00 78.19 113 LYS A N 1
ATOM 732 C CA . LYS A 1 113 ? 3.976 6.774 12.127 1.00 78.19 113 LYS A CA 1
ATOM 733 C C . LYS A 1 113 ? 3.314 6.833 13.500 1.00 78.19 113 LYS A C 1
ATOM 735 O O . LYS A 1 113 ? 3.452 5.888 14.274 1.00 78.19 113 LYS A O 1
ATOM 740 N N . ALA A 1 114 ? 2.591 7.908 13.799 1.00 75.44 114 ALA A N 1
ATOM 741 C CA . ALA A 1 114 ? 1.875 8.061 15.062 1.00 75.44 114 ALA A CA 1
ATOM 742 C C . ALA A 1 114 ? 0.807 6.967 15.243 1.00 75.44 114 ALA A C 1
ATOM 744 O O . ALA A 1 114 ? 0.694 6.394 16.324 1.00 75.44 114 ALA A O 1
ATOM 745 N N . ALA A 1 115 ? 0.084 6.607 14.175 1.00 73.19 115 ALA A N 1
ATOM 746 C CA . ALA A 1 115 ? -0.908 5.531 14.195 1.00 73.19 115 ALA A CA 1
ATOM 747 C C . ALA A 1 115 ? -0.287 4.164 14.515 1.00 73.19 115 ALA A C 1
ATOM 749 O O . ALA A 1 115 ? -0.813 3.430 15.352 1.00 73.19 115 ALA A O 1
ATOM 750 N N . ILE A 1 116 ? 0.852 3.841 13.898 1.00 70.50 116 ILE A N 1
ATOM 751 C CA . ILE A 1 116 ? 1.598 2.604 14.164 1.00 70.50 116 ILE A CA 1
ATOM 752 C C . ILE A 1 116 ? 2.148 2.577 15.595 1.00 70.50 116 ILE A C 1
ATOM 754 O O . ILE A 1 116 ? 2.064 1.548 16.265 1.00 70.50 116 ILE A O 1
ATOM 758 N N . ASN A 1 117 ? 2.687 3.698 16.079 1.00 72.31 117 ASN A N 1
ATOM 759 C CA . ASN A 1 117 ? 3.256 3.806 17.427 1.00 72.31 117 ASN A CA 1
ATOM 760 C C . ASN A 1 117 ? 2.196 4.001 18.524 1.00 72.31 117 ASN A C 1
ATOM 762 O O . ASN A 1 117 ? 2.552 4.126 19.692 1.00 72.31 117 ASN A O 1
ATOM 766 N N . GLN A 1 118 ? 0.906 3.994 18.167 1.00 67.00 118 GLN A N 1
ATOM 767 C CA . GLN A 1 118 ? -0.214 4.237 19.083 1.00 67.00 118 GLN A CA 1
ATOM 768 C C . GLN A 1 118 ? -0.091 5.569 19.842 1.00 67.00 118 GLN A C 1
ATOM 770 O O . GLN A 1 118 ? -0.548 5.701 20.978 1.00 67.00 118 GLN A O 1
ATOM 775 N N . GLU A 1 119 ? 0.523 6.569 19.215 1.00 69.69 119 GLU A N 1
ATOM 776 C CA . GLU A 1 119 ? 0.629 7.906 19.782 1.00 69.69 119 GLU A CA 1
ATOM 777 C C . GLU A 1 119 ? -0.721 8.637 19.696 1.00 69.69 119 GLU A C 1
ATOM 779 O O . GLU A 1 119 ? -1.515 8.385 18.784 1.00 69.69 119 GLU A O 1
ATOM 784 N N . PRO A 1 120 ? -1.010 9.565 20.624 1.00 63.28 120 PRO A N 1
ATOM 785 C CA . PRO A 1 120 ? -2.203 10.392 20.535 1.00 63.28 120 PRO A CA 1
ATOM 786 C C . PRO A 1 120 ? -2.120 11.301 19.303 1.00 63.28 120 PRO A C 1
ATOM 788 O O . PRO A 1 120 ? -1.267 12.185 19.209 1.00 63.28 120 PRO A O 1
ATOM 791 N N . ILE A 1 121 ? -3.042 11.097 18.365 1.00 68.81 121 ILE A N 1
ATOM 792 C CA . ILE A 1 121 ? -3.171 11.886 17.138 1.00 68.81 121 ILE A CA 1
ATOM 793 C C . ILE A 1 121 ? -4.518 12.598 17.123 1.00 68.81 121 ILE A C 1
ATOM 795 O O . ILE A 1 121 ? -5.550 11.998 17.413 1.00 68.81 121 ILE A O 1
ATOM 799 N N . ASN A 1 122 ? -4.498 13.878 16.751 1.00 69.38 122 ASN A N 1
ATOM 800 C CA . ASN A 1 122 ? -5.691 14.677 16.478 1.00 69.38 122 ASN A CA 1
ATOM 801 C C . ASN A 1 122 ? -5.744 14.949 14.970 1.00 69.38 122 ASN A C 1
ATOM 803 O O . ASN A 1 122 ? -5.193 15.960 14.529 1.00 69.38 122 ASN A O 1
ATOM 807 N N . PRO A 1 123 ? -6.309 14.031 14.168 1.00 71.75 123 PRO A N 1
ATOM 808 C CA . PRO A 1 123 ? -6.412 14.239 12.734 1.00 71.75 123 PRO A CA 1
ATOM 809 C C . PRO A 1 123 ? -7.450 15.304 12.407 1.00 71.75 123 PRO A C 1
ATOM 811 O O . PRO A 1 123 ? -8.458 15.471 13.098 1.00 71.75 123 PRO A O 1
ATOM 814 N N . THR A 1 124 ? -7.191 16.025 11.327 1.00 79.06 124 THR A N 1
ATOM 815 C CA . THR A 1 124 ? -8.159 16.935 10.726 1.00 79.06 124 THR A CA 1
ATOM 816 C C . THR A 1 124 ? -9.193 16.153 9.910 1.00 79.06 124 THR A C 1
ATOM 818 O O . THR A 1 124 ? -9.007 14.980 9.591 1.00 79.06 124 THR A O 1
ATOM 821 N N . LYS A 1 125 ? -10.296 16.805 9.523 1.00 78.62 125 LYS A N 1
ATOM 822 C CA . LYS A 1 125 ? -11.307 16.180 8.650 1.00 78.62 125 LYS A CA 1
ATOM 823 C C . LYS A 1 125 ? -10.737 15.764 7.290 1.00 78.62 125 LYS A C 1
ATOM 825 O O . LYS A 1 125 ? -11.205 14.790 6.707 1.00 78.62 125 LYS A O 1
ATOM 830 N N . ASP A 1 126 ? -9.750 16.499 6.788 1.00 78.31 126 ASP A N 1
ATOM 831 C CA . ASP A 1 126 ? -9.097 16.173 5.522 1.00 78.31 126 ASP A CA 1
ATOM 832 C C . ASP A 1 126 ? -8.151 14.977 5.682 1.00 78.31 126 ASP A C 1
ATOM 834 O O . ASP A 1 126 ? -8.115 14.114 4.809 1.00 78.31 126 ASP A O 1
ATOM 838 N N . ASP A 1 127 ? -7.491 14.837 6.835 1.00 79.50 127 ASP A N 1
ATOM 839 C CA . ASP A 1 127 ? -6.702 13.641 7.157 1.00 79.50 127 ASP A CA 1
ATOM 840 C C . ASP A 1 127 ? -7.569 12.378 7.234 1.00 79.50 127 ASP A C 1
ATOM 842 O O . ASP A 1 127 ? -7.157 11.317 6.769 1.00 79.50 127 ASP A O 1
ATOM 846 N N . GLU A 1 128 ? -8.782 12.480 7.789 1.00 80.94 128 GLU A N 1
ATOM 847 C CA . GLU A 1 128 ? -9.730 11.359 7.832 1.00 80.94 128 GLU A CA 1
ATOM 848 C C . GLU A 1 128 ? -10.204 10.952 6.432 1.00 80.94 128 GLU A C 1
ATOM 850 O O . GLU A 1 128 ? -10.233 9.760 6.124 1.00 80.94 128 GLU A O 1
ATOM 855 N N . ARG A 1 129 ? -10.503 11.922 5.558 1.00 82.25 129 ARG A N 1
ATOM 856 C CA . ARG A 1 129 ? -10.855 11.662 4.150 1.00 82.25 129 ARG A CA 1
ATOM 857 C C . ARG A 1 129 ? -9.703 11.025 3.383 1.00 82.25 129 ARG A C 1
ATOM 859 O O . ARG A 1 129 ? -9.907 10.058 2.655 1.00 82.25 129 ARG A O 1
ATOM 866 N N . ASN A 1 130 ? -8.491 11.536 3.574 1.00 84.44 130 ASN A N 1
ATOM 867 C CA . ASN A 1 130 ? -7.296 10.971 2.958 1.00 84.44 130 ASN A CA 1
ATOM 868 C C . ASN A 1 130 ? -7.072 9.536 3.447 1.00 84.44 130 ASN A C 1
ATOM 870 O O . ASN A 1 130 ? -6.826 8.644 2.639 1.00 84.44 130 ASN A O 1
ATOM 874 N N . ALA A 1 131 ? -7.229 9.280 4.748 1.00 82.62 131 ALA A N 1
ATOM 875 C CA . ALA A 1 131 ? -7.125 7.935 5.299 1.00 82.62 131 ALA A CA 1
ATOM 876 C C . ALA A 1 131 ? -8.178 6.974 4.737 1.00 82.62 131 ALA A C 1
ATOM 878 O O . ALA A 1 131 ? -7.853 5.814 4.490 1.00 82.62 131 ALA A O 1
ATOM 879 N N . GLU A 1 132 ? -9.400 7.442 4.479 1.00 85.25 132 GLU A N 1
ATOM 880 C CA . GLU A 1 132 ? -10.440 6.640 3.832 1.00 85.25 132 GLU A CA 1
ATOM 881 C C . GLU A 1 132 ? -10.014 6.174 2.429 1.00 85.25 132 GLU A C 1
ATOM 883 O O . GLU A 1 132 ? -10.120 4.987 2.108 1.00 85.25 132 GLU A O 1
ATOM 888 N N . VAL A 1 133 ? -9.475 7.085 1.612 1.00 89.25 133 VAL A N 1
ATOM 889 C CA . VAL A 1 133 ? -9.001 6.779 0.250 1.00 89.25 133 VAL A CA 1
ATOM 890 C C . VAL A 1 133 ? -7.846 5.779 0.282 1.00 89.25 133 VAL A C 1
ATOM 892 O O . VAL A 1 133 ? -7.840 4.812 -0.478 1.00 89.25 133 VAL A O 1
ATOM 895 N N . LEU A 1 134 ? -6.890 5.959 1.194 1.00 87.06 134 LEU A N 1
ATOM 896 C CA . LEU A 1 134 ? -5.738 5.059 1.334 1.00 87.06 134 LEU A CA 1
ATOM 897 C C . LEU A 1 134 ? -6.154 3.673 1.825 1.00 87.06 134 LEU A C 1
ATOM 899 O O . LEU A 1 134 ? -5.638 2.665 1.346 1.00 87.06 134 LEU A O 1
ATOM 903 N N . LEU A 1 135 ? -7.109 3.611 2.754 1.00 85.38 135 LEU A N 1
ATOM 904 C CA . LEU A 1 135 ? -7.655 2.351 3.245 1.00 85.38 135 LEU A CA 1
ATOM 905 C C . LEU A 1 135 ? -8.359 1.601 2.114 1.00 85.38 135 LEU A C 1
ATOM 907 O O . LEU A 1 135 ? -8.145 0.404 1.929 1.00 85.38 135 LEU A O 1
ATOM 911 N N . ARG A 1 136 ? -9.154 2.316 1.312 1.00 88.56 136 ARG A N 1
ATOM 912 C CA . ARG A 1 136 ? -9.808 1.756 0.128 1.00 88.56 136 ARG A CA 1
ATOM 913 C C . ARG A 1 136 ? -8.788 1.262 -0.898 1.00 88.56 136 ARG A C 1
ATOM 915 O O . ARG A 1 136 ? -8.976 0.186 -1.461 1.00 88.56 136 ARG A O 1
ATOM 922 N N . ALA A 1 137 ? -7.694 1.996 -1.092 1.00 89.81 137 ALA A N 1
ATOM 923 C CA . ALA A 1 137 ? -6.603 1.599 -1.973 1.00 89.81 137 ALA A CA 1
ATOM 924 C C . ALA A 1 137 ? -5.943 0.286 -1.534 1.00 89.81 137 ALA A C 1
ATOM 926 O O . ALA A 1 137 ? -5.789 -0.621 -2.353 1.00 89.81 137 ALA A O 1
ATOM 927 N N . MET A 1 138 ? -5.637 0.133 -0.242 1.00 86.19 138 MET A N 1
ATOM 928 C CA . MET A 1 138 ? -5.112 -1.127 0.303 1.00 86.19 138 MET A CA 1
ATOM 929 C C . MET A 1 138 ? -6.102 -2.279 0.133 1.00 86.19 138 MET A C 1
ATOM 931 O O . MET A 1 138 ? -5.722 -3.366 -0.287 1.00 86.19 138 MET A O 1
ATOM 935 N N . ILE A 1 139 ? -7.384 -2.050 0.422 1.00 85.75 139 ILE A N 1
ATOM 936 C CA . ILE A 1 139 ? -8.409 -3.094 0.311 1.00 85.75 139 ILE A CA 1
ATOM 937 C C . ILE A 1 139 ? -8.583 -3.538 -1.148 1.00 85.75 139 ILE A C 1
ATOM 939 O O . ILE A 1 139 ? -8.639 -4.736 -1.413 1.00 85.75 139 ILE A O 1
ATOM 943 N N . ASN A 1 140 ? -8.631 -2.605 -2.104 1.00 88.44 140 ASN A N 1
ATOM 944 C CA . ASN A 1 140 ? -8.678 -2.938 -3.533 1.00 88.44 140 ASN A CA 1
ATOM 945 C C . ASN A 1 140 ? -7.416 -3.682 -3.991 1.00 88.44 140 ASN A C 1
ATOM 947 O O . ASN A 1 140 ? -7.512 -4.634 -4.757 1.00 88.44 140 ASN A O 1
ATOM 951 N N . SER A 1 141 ? -6.255 -3.311 -3.459 1.00 86.56 141 SER A N 1
ATOM 952 C CA . SER A 1 141 ? -4.978 -3.970 -3.743 1.00 86.56 141 SER A CA 1
ATOM 953 C C . SER A 1 141 ? -4.963 -5.433 -3.312 1.00 86.56 141 SER A C 1
ATOM 955 O O . SER A 1 141 ? -4.605 -6.305 -4.095 1.00 86.56 141 SER A O 1
ATOM 957 N N . VAL A 1 142 ? -5.443 -5.721 -2.103 1.00 81.75 142 VAL A N 1
ATOM 958 C CA . VAL A 1 142 ? -5.542 -7.096 -1.585 1.00 81.75 142 VAL A CA 1
ATOM 959 C C . VAL A 1 142 ? -6.555 -7.917 -2.388 1.00 81.75 142 VAL A C 1
ATOM 961 O O . VAL A 1 142 ? -6.329 -9.090 -2.661 1.00 81.75 142 VAL A O 1
ATOM 964 N N . LYS A 1 143 ? -7.660 -7.305 -2.827 1.00 84.19 143 LYS A N 1
ATOM 965 C CA . LYS A 1 143 ? -8.645 -7.979 -3.689 1.00 84.19 143 LYS A CA 1
ATOM 966 C C . LYS A 1 143 ? -8.118 -8.301 -5.088 1.00 84.19 143 LYS A C 1
ATOM 968 O O . LYS A 1 143 ? -8.662 -9.189 -5.741 1.00 84.19 143 LYS A O 1
ATOM 973 N N . ALA A 1 144 ? -7.123 -7.560 -5.575 1.00 82.38 144 ALA A N 1
ATOM 974 C CA . ALA A 1 144 ? -6.520 -7.811 -6.879 1.00 82.38 144 ALA A CA 1
ATOM 975 C C . ALA A 1 144 ? -5.669 -9.097 -6.889 1.00 82.38 144 ALA A C 1
ATOM 977 O O . ALA A 1 144 ? -5.661 -9.797 -7.901 1.00 82.38 144 ALA A O 1
ATOM 978 N N . ASP A 1 145 ? -5.025 -9.433 -5.763 1.00 72.69 145 ASP A N 1
ATOM 979 C CA . ASP A 1 145 ? -4.335 -10.718 -5.534 1.00 72.69 145 ASP A CA 1
ATOM 980 C C . ASP A 1 145 ? -5.338 -11.892 -5.543 1.00 72.69 145 ASP A C 1
ATOM 982 O O . ASP A 1 145 ? -5.109 -12.937 -6.154 1.00 72.69 145 ASP A O 1
ATOM 986 N N . GLY A 1 146 ? -6.532 -11.695 -4.968 1.00 70.31 146 GLY A N 1
ATOM 987 C CA . GLY A 1 146 ? -7.629 -12.653 -5.085 1.00 70.31 146 GLY A CA 1
ATOM 988 C C . GLY A 1 146 ? -8.763 -12.452 -4.083 1.00 70.31 146 GLY A C 1
ATOM 989 O O . GLY A 1 146 ? -8.964 -11.379 -3.518 1.00 70.31 146 GLY A O 1
ATOM 990 N N . VAL A 1 147 ? -9.544 -13.513 -3.862 1.00 66.19 147 VAL A N 1
ATOM 991 C CA . VAL A 1 147 ? -10.586 -13.509 -2.828 1.00 66.19 147 VAL A CA 1
ATOM 992 C C . VAL A 1 147 ? -9.915 -13.542 -1.460 1.00 66.19 147 VAL A C 1
ATOM 994 O O . VAL A 1 147 ? -9.107 -14.430 -1.189 1.00 66.19 147 VAL A O 1
ATOM 997 N N . ILE A 1 148 ? -10.292 -12.591 -0.609 1.00 72.38 148 ILE A N 1
ATOM 998 C CA . ILE A 1 148 ? -9.864 -12.541 0.788 1.00 72.38 148 ILE A CA 1
ATOM 999 C C . ILE A 1 148 ? -10.471 -13.740 1.514 1.00 72.38 148 ILE A C 1
ATOM 1001 O O . ILE A 1 148 ? -11.693 -13.816 1.692 1.00 72.38 148 ILE A O 1
ATOM 1005 N N . ASP A 1 149 ? -9.615 -14.674 1.911 1.00 73.19 149 ASP A N 1
ATOM 1006 C CA . ASP A 1 149 ? -10.019 -15.905 2.574 1.00 73.19 149 ASP A CA 1
ATOM 1007 C C . ASP A 1 149 ? -10.400 -15.672 4.046 1.00 73.19 149 ASP A C 1
ATOM 1009 O O . ASP A 1 149 ? -10.197 -14.599 4.626 1.00 73.19 149 ASP A O 1
ATOM 1013 N N . ASP A 1 150 ? -10.994 -16.688 4.671 1.00 75.00 150 ASP A N 1
ATOM 1014 C CA . ASP A 1 150 ? -11.473 -16.585 6.049 1.00 75.00 150 ASP A CA 1
ATOM 1015 C C . ASP A 1 150 ? -10.342 -16.323 7.062 1.00 75.00 150 ASP A C 1
ATOM 1017 O O . ASP A 1 150 ? -10.576 -15.655 8.073 1.00 75.00 150 ASP A O 1
ATOM 1021 N N . ASN A 1 151 ? -9.111 -16.782 6.797 1.00 69.50 151 ASN A N 1
ATOM 1022 C CA . ASN A 1 151 ? -7.961 -16.522 7.670 1.00 69.50 151 ASN A CA 1
ATOM 1023 C C . ASN A 1 151 ? -7.515 -15.061 7.569 1.00 69.50 151 ASN A C 1
ATOM 1025 O O . ASN A 1 151 ? -7.188 -14.439 8.583 1.00 69.50 151 ASN A O 1
ATOM 1029 N N . GLU A 1 152 ? -7.510 -14.496 6.364 1.00 73.31 152 GLU A N 1
ATOM 1030 C CA . GLU A 1 152 ? -7.226 -13.078 6.143 1.00 73.31 152 GLU A CA 1
ATOM 1031 C C . GLU A 1 152 ? -8.288 -12.205 6.808 1.00 73.31 152 GLU A C 1
ATOM 1033 O O . GLU A 1 152 ? -7.953 -11.287 7.558 1.00 73.31 152 GLU A O 1
ATOM 1038 N N . GLN A 1 153 ? -9.571 -12.542 6.641 1.00 74.38 153 GLN A N 1
ATOM 1039 C CA . GLN A 1 153 ? -10.661 -11.843 7.323 1.00 74.38 153 GLN A CA 1
ATOM 1040 C C . GLN A 1 153 ? -10.535 -11.914 8.847 1.00 74.38 153 GLN A C 1
ATOM 1042 O O . GLN A 1 153 ? -10.800 -10.922 9.529 1.00 74.38 153 GLN A O 1
ATOM 1047 N N . GLN A 1 154 ? -10.146 -13.064 9.404 1.00 75.44 154 GLN A N 1
ATOM 1048 C CA . GLN A 1 154 ? -9.925 -13.208 10.844 1.00 75.44 154 GLN A CA 1
ATOM 1049 C C . GLN A 1 154 ? -8.775 -12.333 11.343 1.00 75.44 154 GLN A C 1
ATOM 1051 O O . GLN A 1 154 ? -8.932 -11.671 12.368 1.00 75.44 154 GLN A O 1
ATOM 1056 N N . LYS A 1 155 ? -7.661 -12.262 10.610 1.00 75.31 155 LYS A N 1
ATOM 1057 C CA . LYS A 1 155 ? -6.526 -11.400 10.975 1.00 75.31 155 LYS A CA 1
ATOM 1058 C C . LYS A 1 155 ? -6.900 -9.930 10.909 1.00 75.31 155 LYS A C 1
ATOM 1060 O O . LYS A 1 155 ? -6.660 -9.202 11.864 1.00 75.31 155 LYS A O 1
ATOM 1065 N N . ILE A 1 156 ? -7.583 -9.499 9.850 1.00 75.50 156 ILE A N 1
ATOM 1066 C CA . ILE A 1 156 ? -8.100 -8.126 9.757 1.00 75.50 156 ILE A CA 1
ATOM 1067 C C . ILE A 1 156 ? -8.996 -7.812 10.962 1.00 75.50 156 ILE A C 1
ATOM 1069 O O . ILE A 1 156 ? -8.816 -6.781 11.607 1.00 75.50 156 ILE A O 1
ATOM 1073 N N . LYS A 1 157 ? -9.918 -8.721 11.315 1.00 75.88 157 LYS A N 1
ATOM 1074 C CA . LYS A 1 157 ? -10.782 -8.582 12.500 1.00 75.88 157 LYS A CA 1
ATOM 1075 C C . LYS A 1 157 ? -9.983 -8.501 13.798 1.00 75.88 157 LYS A C 1
ATOM 1077 O O . LYS A 1 157 ? -10.366 -7.744 14.680 1.00 75.88 157 LYS A O 1
ATOM 1082 N N . GLU A 1 158 ? -8.893 -9.252 13.927 1.00 76.62 158 GLU A N 1
ATOM 1083 C CA . GLU A 1 158 ? -8.024 -9.222 15.102 1.00 76.62 158 GLU A CA 1
ATOM 1084 C C . GLU A 1 158 ? -7.361 -7.856 15.295 1.00 76.62 158 GLU A C 1
ATOM 1086 O O . GLU A 1 158 ? -7.434 -7.299 16.389 1.00 76.62 158 GLU A O 1
ATOM 1091 N N . TYR A 1 159 ? -6.809 -7.273 14.231 1.00 70.19 159 TYR A N 1
ATOM 1092 C CA . TYR A 1 159 ? -6.215 -5.931 14.278 1.00 70.19 159 TYR A CA 1
ATOM 1093 C C . TYR A 1 159 ? -7.255 -4.803 14.378 1.00 70.19 159 TYR A C 1
ATOM 1095 O O . TYR A 1 159 ? -6.926 -3.683 14.772 1.00 70.19 159 TYR A O 1
ATOM 1103 N N . LEU A 1 160 ? -8.518 -5.110 14.082 1.00 70.94 160 LEU A N 1
ATOM 1104 C CA . LEU A 1 160 ? -9.672 -4.232 14.260 1.00 70.94 160 LEU A CA 1
ATOM 1105 C C . LEU A 1 160 ? -10.340 -4.333 15.642 1.00 70.94 160 LEU A C 1
ATOM 1107 O O . LEU A 1 160 ? -11.247 -3.547 15.904 1.00 70.94 160 LEU A O 1
ATOM 1111 N N . LYS A 1 161 ? -9.926 -5.245 16.538 1.00 71.81 161 LYS A N 1
ATOM 1112 C CA . LYS A 1 161 ? -10.564 -5.428 17.865 1.00 71.81 161 LYS A CA 1
ATOM 1113 C C . LYS A 1 161 ? -10.613 -4.145 18.701 1.00 71.81 161 LYS A C 1
ATOM 1115 O O . LYS A 1 161 ? -11.577 -3.931 19.427 1.00 71.81 161 LYS A O 1
ATOM 1120 N N . ASP A 1 162 ? -9.606 -3.289 18.547 1.00 68.88 162 ASP A N 1
ATOM 1121 C CA . ASP A 1 162 ? -9.494 -2.004 19.247 1.00 68.88 162 ASP A CA 1
ATOM 1122 C C . ASP A 1 162 ? -9.918 -0.802 18.379 1.00 68.88 162 ASP A C 1
ATOM 1124 O O . ASP A 1 162 ? -9.618 0.350 18.715 1.00 68.88 162 ASP A O 1
ATOM 1128 N N . ALA A 1 163 ? -10.522 -1.047 17.212 1.00 72.06 163 ALA A N 1
ATOM 1129 C CA . ALA A 1 163 ? -11.048 -0.006 16.336 1.00 72.06 163 ALA A CA 1
ATOM 1130 C C . ALA A 1 163 ? -12.477 0.381 16.741 1.00 72.06 163 ALA A C 1
ATOM 1132 O O . ALA A 1 163 ? -13.168 -0.346 17.456 1.00 72.06 163 ALA A O 1
ATOM 1133 N N . SER A 1 164 ? -12.944 1.546 16.287 1.00 75.69 164 SER A N 1
ATOM 1134 C CA . SER A 1 164 ? -14.333 1.930 16.536 1.00 75.69 164 SER A CA 1
ATOM 1135 C C . SER A 1 164 ? -15.295 1.080 15.703 1.00 75.69 164 SER A C 1
ATOM 1137 O O . SER A 1 164 ? -14.962 0.646 14.600 1.00 75.69 164 SER A O 1
ATOM 1139 N N . GLN A 1 165 ? -16.530 0.900 16.180 1.00 76.62 165 GLN A N 1
ATOM 1140 C CA . GLN A 1 165 ? -17.553 0.169 15.426 1.00 76.62 165 GLN A CA 1
ATOM 1141 C C . GLN A 1 165 ? -17.800 0.776 14.033 1.00 76.62 165 GLN A C 1
ATOM 1143 O O . GLN A 1 165 ? -18.069 0.046 13.083 1.00 76.62 165 GLN A O 1
ATOM 1148 N N . SER A 1 166 ? -17.674 2.101 13.903 1.00 75.94 166 SER A N 1
ATOM 1149 C CA . SER A 1 166 ? -17.782 2.802 12.620 1.00 75.94 166 SER A CA 1
ATOM 1150 C C . SER A 1 166 ? -16.706 2.343 11.636 1.00 75.94 166 SER A C 1
ATOM 1152 O O . SER A 1 166 ? -17.018 2.015 10.493 1.00 75.94 166 SER A O 1
ATOM 1154 N N . ASP A 1 167 ? -15.457 2.238 12.089 1.00 75.69 167 ASP A N 1
ATOM 1155 C CA . ASP A 1 167 ? -14.343 1.839 11.228 1.00 75.69 167 ASP A CA 1
ATOM 1156 C C . ASP A 1 167 ? -14.409 0.349 10.873 1.00 75.69 167 ASP A C 1
ATOM 1158 O O . ASP A 1 167 ? -14.147 -0.036 9.735 1.00 75.69 167 ASP A O 1
ATOM 1162 N N . ILE A 1 168 ? -14.820 -0.495 11.826 1.00 79.31 168 ILE A N 1
ATOM 1163 C CA . ILE A 1 168 ? -15.059 -1.925 11.584 1.00 79.31 168 ILE A CA 1
ATOM 1164 C C . ILE A 1 168 ? -16.130 -2.098 10.507 1.00 79.31 168 ILE A C 1
ATOM 1166 O O . ILE A 1 168 ? -15.963 -2.902 9.586 1.00 79.31 168 ILE A O 1
ATOM 1170 N N . ASN A 1 169 ? -17.223 -1.337 10.600 1.00 83.69 169 ASN A N 1
ATOM 1171 C CA . ASN A 1 169 ? -18.299 -1.366 9.617 1.00 83.69 169 ASN A CA 1
ATOM 1172 C C . ASN A 1 169 ? -17.810 -0.878 8.251 1.00 83.69 169 ASN A C 1
ATOM 1174 O O . ASN A 1 169 ? -18.129 -1.514 7.248 1.00 83.69 169 ASN A O 1
ATOM 1178 N N . PHE A 1 170 ? -17.007 0.190 8.214 1.00 82.69 170 PHE A N 1
ATOM 1179 C CA . PHE A 1 170 ? -16.402 0.695 6.984 1.00 82.69 170 PHE A CA 1
ATOM 1180 C C . PHE A 1 170 ? -15.556 -0.387 6.310 1.00 82.69 170 PHE A C 1
ATOM 1182 O O . PHE A 1 170 ? -15.880 -0.798 5.197 1.00 82.69 170 PHE A O 1
ATOM 1189 N N . VAL A 1 171 ? -14.558 -0.939 7.010 1.00 81.44 171 VAL A N 1
ATOM 1190 C CA . VAL A 1 171 ? -13.677 -1.987 6.468 1.00 81.44 171 VAL A CA 1
ATOM 1191 C C . VAL A 1 171 ? -14.480 -3.207 6.035 1.00 81.44 171 VAL A C 1
ATOM 1193 O O . VAL A 1 171 ? -14.294 -3.703 4.931 1.00 81.44 171 VAL A O 1
ATOM 1196 N N . THR A 1 172 ? -15.423 -3.672 6.855 1.00 81.19 172 THR A N 1
ATOM 1197 C CA . THR A 1 172 ? -16.258 -4.837 6.521 1.00 81.19 172 THR A CA 1
ATOM 1198 C C . THR A 1 172 ? -17.123 -4.583 5.288 1.00 81.19 172 THR A C 1
ATOM 1200 O O . THR A 1 172 ? -17.301 -5.481 4.464 1.00 81.19 172 THR A O 1
ATOM 1203 N N . SER A 1 173 ? -17.675 -3.376 5.148 1.00 85.75 173 SER A N 1
ATOM 1204 C CA . SER A 1 173 ? -18.451 -2.997 3.967 1.00 85.75 173 SER A CA 1
ATOM 1205 C C . SER A 1 173 ? -17.566 -2.939 2.728 1.00 85.75 173 SER A C 1
ATOM 1207 O O . SER A 1 173 ? -17.942 -3.475 1.688 1.00 85.75 173 SER A O 1
ATOM 1209 N N . GLU A 1 174 ? -16.359 -2.393 2.864 1.00 85.75 174 GLU A N 1
ATOM 1210 C CA . GLU A 1 174 ? -15.428 -2.247 1.759 1.00 85.75 174 GLU A CA 1
ATOM 1211 C C . GLU A 1 174 ? -14.891 -3.599 1.315 1.00 85.75 174 GLU A C 1
ATOM 1213 O O . GLU A 1 174 ? -14.853 -3.856 0.121 1.00 85.75 174 GLU A O 1
ATOM 1218 N N . LEU A 1 175 ? -14.589 -4.516 2.237 1.00 81.69 175 LEU A N 1
ATOM 1219 C CA . LEU A 1 175 ? -14.189 -5.893 1.927 1.00 81.69 175 LEU A CA 1
ATOM 1220 C C . LEU A 1 175 ? -15.258 -6.653 1.125 1.00 81.69 175 LEU A C 1
ATOM 1222 O O . LEU A 1 175 ? -14.908 -7.457 0.267 1.00 81.69 175 LEU A O 1
ATOM 1226 N N . LYS A 1 176 ? -16.548 -6.381 1.365 1.00 83.50 176 LYS A N 1
ATOM 1227 C CA . LYS A 1 176 ? -17.671 -7.007 0.641 1.00 83.50 176 LYS A CA 1
ATOM 1228 C C . LYS A 1 176 ? -17.930 -6.408 -0.740 1.00 83.50 176 LYS A C 1
ATOM 1230 O O . LYS A 1 176 ? -18.592 -7.049 -1.554 1.00 83.50 176 LYS A O 1
ATOM 1235 N N . LYS A 1 177 ? -17.473 -5.182 -1.002 1.00 85.50 177 LYS A N 1
ATOM 1236 C CA . LYS A 1 177 ? -17.638 -4.554 -2.319 1.00 85.50 177 LYS A CA 1
ATOM 1237 C C . LYS A 1 177 ? -16.783 -5.274 -3.368 1.00 85.50 177 LYS A C 1
ATOM 1239 O O . LYS A 1 177 ? -15.697 -5.753 -3.033 1.00 85.50 177 LYS A O 1
ATOM 1244 N N . PRO A 1 178 ? -17.210 -5.311 -4.639 1.00 84.19 178 PRO A N 1
ATOM 1245 C CA . PRO A 1 178 ? -16.344 -5.766 -5.722 1.00 84.19 178 PRO A CA 1
ATOM 1246 C C . PRO A 1 178 ? -15.102 -4.867 -5.851 1.00 84.19 178 PRO A C 1
ATOM 1248 O O . PRO A 1 178 ? -15.067 -3.757 -5.317 1.00 84.19 178 PRO A O 1
ATOM 1251 N N . LEU A 1 179 ? -14.071 -5.366 -6.535 1.00 86.25 179 LEU A N 1
ATOM 1252 C CA . LEU A 1 179 ? -12.901 -4.571 -6.908 1.00 86.25 179 LEU A CA 1
ATOM 1253 C C . LEU A 1 179 ? -13.338 -3.423 -7.833 1.00 86.25 179 LEU A C 1
ATOM 1255 O O . LEU A 1 179 ? -13.899 -3.681 -8.897 1.00 86.25 179 LEU A O 1
ATOM 1259 N N . ASP A 1 180 ? -13.070 -2.179 -7.434 1.00 87.50 180 ASP A N 1
ATOM 1260 C CA . ASP A 1 180 ? -13.390 -0.977 -8.218 1.00 87.50 180 ASP A CA 1
ATOM 1261 C C . ASP A 1 180 ? -12.168 -0.056 -8.313 1.00 87.50 180 ASP A C 1
ATOM 1263 O O . ASP A 1 180 ? -11.980 0.872 -7.520 1.00 87.50 180 ASP A O 1
ATOM 1267 N N . LEU A 1 181 ? -11.302 -0.358 -9.282 1.00 89.19 181 LEU A N 1
ATOM 1268 C CA . LEU A 1 181 ? -10.118 0.444 -9.579 1.00 89.19 181 LEU A CA 1
ATOM 1269 C C . LEU A 1 181 ? -10.471 1.814 -10.202 1.00 89.19 181 LEU A C 1
ATOM 1271 O O . LEU A 1 181 ? -9.937 2.818 -9.727 1.00 89.19 181 LEU A O 1
ATOM 1275 N N . PRO A 1 182 ? -11.381 1.922 -11.196 1.00 89.88 182 PRO A N 1
ATOM 1276 C CA . PRO A 1 182 ? -11.762 3.219 -11.760 1.00 89.88 182 PRO A CA 1
ATOM 1277 C C . PRO A 1 182 ? -12.395 4.163 -10.731 1.00 89.88 182 PRO A C 1
ATOM 1279 O O . PRO A 1 182 ? -12.086 5.357 -10.721 1.00 89.88 182 PRO A O 1
ATOM 1282 N N . GLY A 1 183 ? -13.256 3.641 -9.850 1.00 90.38 183 GLY A N 1
ATOM 1283 C CA . GLY A 1 183 ? -13.852 4.417 -8.766 1.00 90.38 183 GLY A CA 1
ATOM 1284 C C . GLY A 1 183 ? -12.812 4.899 -7.762 1.00 90.38 183 GLY A C 1
ATOM 1285 O O . GLY A 1 183 ? -12.850 6.063 -7.371 1.00 90.38 183 GLY A O 1
ATOM 1286 N N . LEU A 1 184 ? -11.831 4.055 -7.417 1.00 90.75 184 LEU A N 1
ATOM 1287 C CA . LEU A 1 184 ? -10.710 4.464 -6.571 1.00 90.75 184 LEU A CA 1
ATOM 1288 C C . LEU A 1 184 ? -9.926 5.619 -7.199 1.00 90.75 184 LEU A C 1
ATOM 1290 O O . LEU A 1 184 ? -9.743 6.628 -6.532 1.00 90.75 184 LEU A O 1
ATOM 1294 N N . ILE A 1 185 ? -9.504 5.490 -8.463 1.00 92.44 185 ILE A N 1
ATOM 1295 C CA . ILE A 1 185 ? -8.715 6.515 -9.174 1.00 92.44 185 ILE A CA 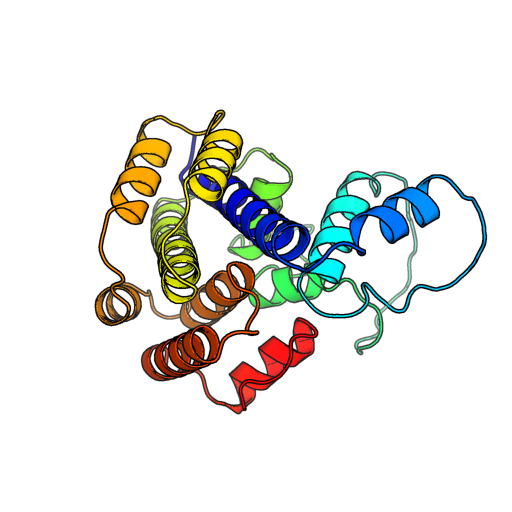1
ATOM 1296 C C . ILE A 1 185 ? -9.442 7.864 -9.178 1.00 92.44 185 ILE A C 1
ATOM 1298 O O . ILE A 1 185 ? -8.820 8.901 -8.965 1.00 92.44 185 ILE A O 1
ATOM 1302 N N . ARG A 1 186 ? -10.764 7.859 -9.384 1.00 91.19 186 ARG A N 1
ATOM 1303 C CA . ARG A 1 186 ? -11.581 9.081 -9.387 1.00 91.19 186 ARG A CA 1
ATOM 1304 C C . ARG A 1 186 ? -11.662 9.751 -8.016 1.00 91.19 186 ARG A C 1
ATOM 1306 O O . ARG A 1 186 ? -11.756 10.974 -7.947 1.00 91.19 186 ARG A O 1
ATOM 1313 N N . ASP A 1 187 ? -11.661 8.959 -6.952 1.00 90.31 187 ASP A N 1
ATOM 1314 C CA . ASP A 1 187 ? -11.799 9.446 -5.582 1.00 90.31 187 ASP A CA 1
ATOM 1315 C C . ASP A 1 187 ? -10.453 9.915 -4.990 1.00 90.31 187 ASP A C 1
ATOM 1317 O O . ASP A 1 187 ? -10.442 10.502 -3.907 1.00 90.31 187 ASP A O 1
ATOM 1321 N N . VAL A 1 188 ? -9.323 9.699 -5.685 1.00 91.19 188 VAL A N 1
ATOM 1322 C CA . VAL A 1 188 ? -7.997 10.157 -5.242 1.00 91.19 188 VAL A CA 1
ATOM 1323 C C . VAL A 1 188 ? -7.884 11.687 -5.334 1.00 91.19 188 VAL A C 1
ATOM 1325 O O . VAL A 1 188 ? -7.987 12.254 -6.425 1.00 91.19 188 VAL A O 1
ATOM 1328 N N . PRO A 1 189 ? -7.627 12.386 -4.211 1.00 88.38 189 PRO A N 1
ATOM 1329 C CA . PRO A 1 189 ? -7.340 13.814 -4.221 1.00 88.38 189 PRO A CA 1
ATOM 1330 C C . PRO A 1 189 ? -6.015 14.117 -4.926 1.00 88.38 189 PRO A C 1
ATOM 1332 O O . PRO A 1 189 ? -5.057 13.349 -4.832 1.00 88.38 189 PRO A O 1
ATOM 1335 N N . LYS A 1 190 ? -5.929 15.293 -5.556 1.00 85.31 190 LYS A N 1
ATOM 1336 C CA . LYS A 1 190 ? -4.676 15.764 -6.160 1.00 85.31 190 LYS A CA 1
ATOM 1337 C C . LYS A 1 190 ? -3.568 15.869 -5.112 1.00 85.31 190 LYS A C 1
ATOM 1339 O O . LYS A 1 190 ? -3.770 16.491 -4.070 1.00 85.31 190 LYS A O 1
ATOM 1344 N N . GLY A 1 191 ? -2.397 15.326 -5.419 1.00 85.00 191 GLY A N 1
ATOM 1345 C CA . GLY A 1 191 ? -1.242 15.263 -4.521 1.00 85.00 191 GLY A CA 1
ATOM 1346 C C . GLY A 1 191 ? -1.212 14.037 -3.602 1.00 85.00 191 GLY A C 1
ATOM 1347 O O . GLY A 1 191 ? -0.286 13.933 -2.796 1.00 85.00 191 GLY A O 1
ATOM 1348 N N . LEU A 1 192 ? -2.203 13.138 -3.699 1.00 88.31 192 LEU A N 1
ATOM 1349 C CA . LEU A 1 192 ? -2.266 11.873 -2.956 1.00 88.31 192 LEU A CA 1
ATOM 1350 C C . LEU A 1 192 ? -1.909 10.648 -3.828 1.00 88.31 192 LEU A C 1
ATOM 1352 O O . LEU A 1 192 ? -1.905 9.516 -3.345 1.00 88.31 192 LEU A O 1
ATOM 1356 N N . GLU A 1 193 ? -1.637 10.842 -5.119 1.00 90.56 193 GLU A N 1
ATOM 1357 C CA . GLU A 1 193 ? -1.446 9.782 -6.113 1.00 90.56 193 GLU A CA 1
ATOM 1358 C C . GLU A 1 193 ? -0.289 8.850 -5.733 1.00 90.56 193 GLU A C 1
ATOM 1360 O O . GLU A 1 193 ? -0.437 7.626 -5.697 1.00 90.56 193 GLU A O 1
ATOM 1365 N N . GLN A 1 194 ? 0.859 9.429 -5.378 1.00 89.50 194 GLN A N 1
ATOM 1366 C CA . GLN A 1 194 ? 2.041 8.669 -4.979 1.00 89.50 194 GLN A CA 1
ATOM 1367 C C . GLN A 1 194 ? 1.789 7.872 -3.694 1.00 89.50 194 GLN A C 1
ATOM 1369 O O . GLN A 1 194 ? 2.174 6.709 -3.596 1.00 89.50 194 GLN A O 1
ATOM 1374 N N . GLN A 1 195 ? 1.100 8.466 -2.723 1.00 88.69 195 GLN A N 1
ATOM 1375 C CA . GLN A 1 195 ? 0.777 7.846 -1.443 1.00 88.69 195 GLN A CA 1
ATOM 1376 C C . GLN A 1 195 ? -0.202 6.686 -1.638 1.00 88.69 195 GLN A C 1
ATOM 1378 O O . GLN A 1 195 ? -0.007 5.624 -1.053 1.00 88.69 195 GLN A O 1
ATOM 1383 N N . VAL A 1 196 ? -1.211 6.844 -2.500 1.00 91.06 196 VAL A N 1
ATOM 1384 C CA . VAL A 1 196 ? -2.142 5.768 -2.872 1.00 91.06 196 VAL A CA 1
ATOM 1385 C C . VAL A 1 196 ? -1.399 4.608 -3.522 1.00 91.06 196 VAL A C 1
ATOM 1387 O O . VAL A 1 196 ? -1.626 3.458 -3.144 1.00 91.06 196 VAL A O 1
ATOM 1390 N N . TYR A 1 197 ? -0.483 4.893 -4.447 1.00 91.69 197 TYR A N 1
ATOM 1391 C CA . TYR A 1 197 ? 0.332 3.869 -5.097 1.00 91.69 197 TYR A CA 1
ATOM 1392 C C . TYR A 1 197 ? 1.215 3.114 -4.097 1.00 91.69 197 TYR A C 1
ATOM 1394 O O . TYR A 1 197 ? 1.202 1.887 -4.055 1.00 91.69 197 TYR A O 1
ATOM 1402 N N . VAL A 1 198 ? 1.918 3.836 -3.222 1.00 89.00 198 VAL A N 1
ATOM 1403 C CA . VAL A 1 198 ? 2.782 3.238 -2.195 1.00 89.00 198 VAL A CA 1
ATOM 1404 C C . VAL A 1 198 ? 1.972 2.415 -1.189 1.00 89.00 198 VAL A C 1
ATOM 1406 O O . VAL A 1 198 ? 2.353 1.291 -0.882 1.00 89.00 198 VAL A O 1
ATOM 1409 N N . MET A 1 199 ? 0.836 2.919 -0.696 1.00 86.38 199 MET A N 1
ATOM 1410 C CA . MET A 1 199 ? -0.025 2.155 0.221 1.00 86.38 199 MET A CA 1
ATOM 1411 C C . MET A 1 199 ? -0.586 0.894 -0.437 1.00 86.38 199 MET A C 1
ATOM 1413 O O . MET A 1 199 ? -0.688 -0.145 0.210 1.00 86.38 199 MET A O 1
ATOM 1417 N N . SER A 1 200 ? -0.914 0.975 -1.725 1.00 89.06 200 SER A N 1
ATOM 1418 C CA . SER A 1 200 ? -1.367 -0.172 -2.506 1.00 89.06 200 SER A CA 1
ATOM 1419 C C . SER A 1 200 ? -0.275 -1.234 -2.635 1.00 89.06 200 SER A C 1
ATOM 1421 O O . SER A 1 200 ? -0.538 -2.406 -2.380 1.00 89.06 200 SER A O 1
ATOM 1423 N N . LEU A 1 201 ? 0.962 -0.815 -2.931 1.00 87.19 201 LEU A N 1
ATOM 1424 C CA . LEU A 1 201 ? 2.135 -1.692 -2.979 1.00 87.19 201 LEU A CA 1
ATOM 1425 C C . LEU A 1 201 ? 2.403 -2.398 -1.651 1.00 87.19 201 LEU A C 1
ATOM 1427 O O . LEU A 1 201 ? 2.737 -3.575 -1.650 1.00 87.19 201 LEU A O 1
ATOM 1431 N N . LEU A 1 202 ? 2.257 -1.703 -0.520 1.00 80.69 202 LEU A N 1
ATOM 1432 C CA . LEU A 1 202 ? 2.470 -2.315 0.794 1.00 80.69 202 LEU A CA 1
ATOM 1433 C C . LEU A 1 202 ? 1.486 -3.447 1.087 1.00 80.69 202 LEU A C 1
ATOM 1435 O O . LEU A 1 202 ? 1.810 -4.347 1.854 1.00 80.69 202 LEU A O 1
ATOM 1439 N N . ALA A 1 203 ? 0.289 -3.393 0.509 1.00 80.44 203 ALA A N 1
ATOM 1440 C CA . ALA A 1 203 ? -0.763 -4.361 0.772 1.00 80.44 203 ALA A CA 1
ATOM 1441 C C . ALA A 1 203 ? -0.651 -5.645 -0.081 1.00 80.44 203 ALA A C 1
ATOM 1443 O O . ALA A 1 203 ? -1.452 -6.559 0.113 1.00 80.44 203 ALA A O 1
ATOM 1444 N N . MET A 1 204 ? 0.320 -5.732 -0.999 1.00 78.94 204 MET A N 1
ATOM 1445 C CA . MET A 1 204 ? 0.519 -6.859 -1.925 1.00 78.94 204 MET A CA 1
ATOM 1446 C C . MET A 1 204 ? 2.000 -7.226 -2.083 1.00 78.94 204 MET A C 1
ATOM 1448 O O . MET A 1 204 ? 2.868 -6.525 -1.572 1.00 78.94 204 MET A O 1
ATOM 1452 N N . THR A 1 205 ? 2.317 -8.322 -2.777 1.00 71.94 205 THR A N 1
ATOM 1453 C CA . THR A 1 205 ? 3.707 -8.822 -2.883 1.00 71.94 205 THR A CA 1
ATOM 1454 C C . THR A 1 205 ? 4.290 -8.865 -4.299 1.00 71.94 205 THR A C 1
ATOM 1456 O O . THR A 1 205 ? 5.484 -9.134 -4.428 1.00 71.94 205 THR A O 1
ATOM 1459 N N . LEU A 1 206 ? 3.520 -8.507 -5.333 1.00 79.75 206 LEU A N 1
ATOM 1460 C CA . LEU A 1 206 ? 3.944 -8.411 -6.744 1.00 79.75 206 LEU A CA 1
ATOM 1461 C C . LEU A 1 206 ? 4.577 -9.685 -7.323 1.00 79.75 206 LEU A C 1
ATOM 1463 O O . LEU A 1 206 ? 5.476 -9.623 -8.164 1.00 79.75 206 LEU A O 1
ATOM 1467 N N . ASP A 1 207 ? 4.120 -10.843 -6.881 1.00 75.69 207 ASP A N 1
ATOM 1468 C CA . ASP A 1 207 ? 4.569 -12.161 -7.335 1.00 75.69 207 ASP A CA 1
ATOM 1469 C C . ASP A 1 207 ? 3.574 -12.815 -8.302 1.00 75.69 207 ASP A C 1
ATOM 1471 O O . ASP A 1 207 ? 3.971 -13.705 -9.057 1.00 75.69 207 ASP A O 1
ATOM 1475 N N . ASP A 1 208 ? 2.317 -12.356 -8.342 1.00 81.44 208 ASP A N 1
ATOM 1476 C CA . ASP A 1 208 ? 1.329 -12.796 -9.334 1.00 81.44 208 ASP A CA 1
ATOM 1477 C C . ASP A 1 208 ? 1.231 -11.796 -10.513 1.00 81.44 208 ASP A C 1
ATOM 1479 O O . ASP A 1 208 ? 1.141 -10.579 -10.305 1.00 81.44 208 ASP A O 1
ATOM 1483 N N . PRO A 1 209 ? 1.187 -12.269 -11.777 1.00 83.44 209 PRO A N 1
ATOM 1484 C CA . PRO A 1 209 ? 0.920 -11.424 -12.943 1.00 83.44 209 PRO A CA 1
ATOM 1485 C C . PRO A 1 209 ? -0.322 -10.523 -12.824 1.00 83.44 209 PRO A C 1
ATOM 1487 O O . PRO A 1 209 ? -0.346 -9.439 -13.409 1.00 83.44 209 PRO A O 1
ATOM 1490 N N . LYS A 1 210 ? -1.351 -10.941 -12.077 1.00 85.31 210 LYS A N 1
ATOM 1491 C CA . LYS A 1 210 ? -2.560 -10.144 -11.814 1.00 85.31 210 LYS A CA 1
ATOM 1492 C C . LYS A 1 210 ? -2.271 -8.926 -10.942 1.00 85.31 210 LYS A C 1
ATOM 1494 O O . LYS A 1 210 ? -2.777 -7.847 -11.239 1.00 85.31 210 LYS A O 1
ATOM 1499 N N . GLU A 1 211 ? -1.436 -9.076 -9.915 1.00 85.31 211 GLU A N 1
ATOM 1500 C CA . GLU A 1 211 ? -1.011 -7.969 -9.047 1.00 85.31 211 GLU A CA 1
ATOM 1501 C C . GLU A 1 211 ? -0.182 -6.952 -9.841 1.00 85.31 211 GLU A C 1
ATOM 1503 O O . GLU A 1 211 ? -0.394 -5.741 -9.743 1.00 85.31 211 GLU A O 1
ATOM 1508 N N . VAL A 1 212 ? 0.714 -7.449 -10.701 1.00 87.88 212 VAL A N 1
ATOM 1509 C CA . VAL A 1 212 ? 1.514 -6.624 -11.617 1.00 87.88 212 VAL A CA 1
ATOM 1510 C C . VAL A 1 212 ? 0.617 -5.841 -12.578 1.00 87.88 212 VAL A C 1
ATOM 1512 O O . VAL A 1 212 ? 0.823 -4.641 -12.765 1.00 87.88 212 VAL A O 1
ATOM 1515 N N . ALA A 1 213 ? -0.388 -6.489 -13.175 1.00 89.75 213 ALA A N 1
ATOM 1516 C CA . ALA A 1 213 ? -1.348 -5.826 -14.056 1.00 89.75 213 ALA A CA 1
ATOM 1517 C C . ALA A 1 213 ? -2.135 -4.736 -13.312 1.00 89.75 213 ALA A C 1
ATOM 1519 O O . ALA A 1 213 ? -2.179 -3.596 -13.771 1.00 89.75 213 ALA A O 1
ATOM 1520 N N . TYR A 1 214 ? -2.651 -5.046 -12.120 1.00 91.06 214 TYR A N 1
ATOM 1521 C CA . TYR A 1 214 ? -3.362 -4.080 -11.283 1.00 91.06 214 TYR A CA 1
ATOM 1522 C C . TYR A 1 214 ? -2.494 -2.864 -10.924 1.00 91.06 214 TYR A C 1
ATOM 1524 O O . TYR A 1 214 ? -2.958 -1.730 -11.019 1.00 91.06 214 TYR A O 1
ATOM 1532 N N . MET A 1 215 ? -1.220 -3.062 -10.567 1.00 91.31 215 MET A N 1
ATOM 1533 C CA . MET A 1 215 ? -0.298 -1.948 -10.309 1.00 91.31 215 MET A CA 1
ATOM 1534 C C . MET A 1 215 ? 0.005 -1.106 -11.541 1.00 91.31 215 MET A C 1
AT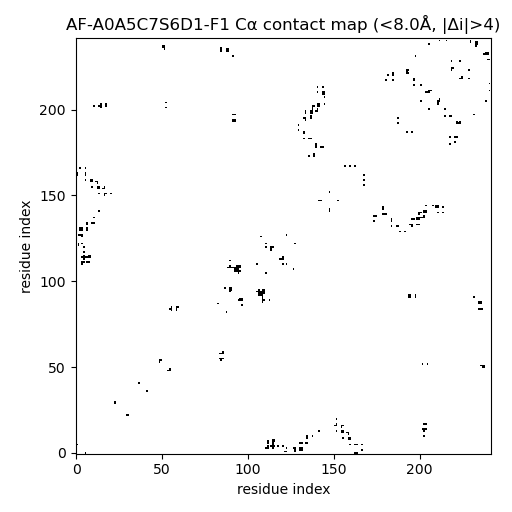OM 1536 O O . MET A 1 215 ? 0.139 0.113 -11.421 1.00 91.31 215 MET A O 1
ATOM 1540 N N . LYS A 1 216 ? 0.099 -1.718 -12.725 1.00 91.56 216 LYS A N 1
ATOM 1541 C CA . LYS A 1 216 ? 0.282 -0.979 -13.983 1.00 91.56 216 LYS A CA 1
ATOM 1542 C C . LYS A 1 216 ? -0.948 -0.126 -14.291 1.00 91.56 216 LYS A C 1
ATOM 1544 O O . LYS A 1 216 ? -0.786 1.051 -14.610 1.00 91.56 216 LYS A O 1
ATOM 1549 N N . ASP A 1 217 ? -2.145 -0.679 -14.114 1.00 92.31 217 ASP A N 1
ATOM 1550 C CA . ASP A 1 217 ? -3.404 0.038 -14.330 1.00 92.31 217 ASP A CA 1
ATOM 1551 C C . ASP A 1 217 ? -3.601 1.166 -13.306 1.00 92.31 217 ASP A C 1
ATOM 1553 O O . ASP A 1 217 ? -3.999 2.274 -13.670 1.00 92.31 217 ASP A O 1
ATOM 1557 N N . LEU A 1 218 ? -3.251 0.928 -12.036 1.00 93.06 218 LEU A N 1
ATOM 1558 C CA . LEU A 1 218 ? -3.281 1.956 -10.996 1.00 93.06 218 LEU A CA 1
ATOM 1559 C C . LEU A 1 218 ? -2.293 3.087 -11.306 1.00 93.06 218 LEU A C 1
ATOM 1561 O O . LEU A 1 218 ? -2.676 4.253 -11.269 1.00 93.06 218 LEU A O 1
ATOM 1565 N N . ALA A 1 219 ? -1.042 2.765 -11.649 1.00 92.38 219 ALA A N 1
ATOM 1566 C CA . ALA A 1 219 ? -0.039 3.769 -12.003 1.00 92.38 219 ALA A CA 1
ATOM 1567 C C . ALA A 1 219 ? -0.480 4.610 -13.212 1.00 92.38 219 ALA A C 1
ATOM 1569 O O . ALA A 1 219 ? -0.349 5.834 -13.187 1.00 92.38 219 ALA A O 1
ATOM 1570 N N . ALA A 1 220 ? -1.059 3.972 -14.235 1.00 92.50 220 ALA A N 1
ATOM 1571 C CA . ALA A 1 220 ? -1.595 4.660 -15.405 1.00 92.50 220 ALA A CA 1
ATOM 1572 C C . ALA A 1 220 ? -2.756 5.599 -15.038 1.00 92.50 220 ALA A C 1
ATOM 1574 O O . ALA A 1 220 ? -2.758 6.760 -15.443 1.00 92.50 220 ALA A O 1
ATOM 1575 N N . GLY A 1 221 ? -3.709 5.132 -14.226 1.00 91.19 221 GLY A N 1
ATOM 1576 C CA . GLY A 1 221 ? -4.841 5.939 -13.765 1.00 91.19 221 GLY A CA 1
ATOM 1577 C C . GLY A 1 221 ? -4.435 7.136 -12.906 1.00 91.19 221 GLY A C 1
ATOM 1578 O O . GLY A 1 221 ? -5.033 8.206 -12.999 1.00 91.19 221 GLY A O 1
ATOM 1579 N N . LEU A 1 222 ? -3.377 6.975 -12.113 1.00 92.50 222 LEU A N 1
ATOM 1580 C CA . LEU A 1 222 ? -2.821 8.012 -11.247 1.00 92.50 222 LEU A CA 1
ATOM 1581 C C . LEU A 1 222 ? -1.798 8.919 -11.948 1.00 92.50 222 LEU A C 1
ATOM 1583 O O . LEU A 1 222 ? -1.238 9.804 -11.309 1.00 92.50 222 LEU A O 1
ATOM 1587 N N . ASN A 1 223 ? -1.560 8.734 -13.252 1.00 92.06 223 ASN A N 1
ATOM 1588 C CA . ASN A 1 223 ? -0.555 9.473 -14.027 1.00 92.06 223 ASN A CA 1
ATOM 1589 C C . ASN A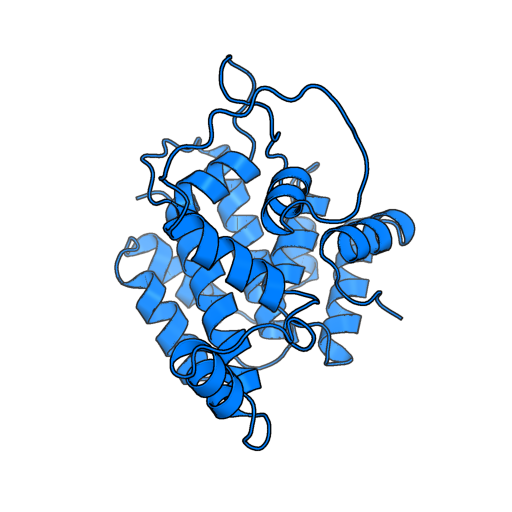 1 223 ? 0.868 9.377 -13.439 1.00 92.06 223 ASN A C 1
ATOM 1591 O O . ASN A 1 223 ? 1.669 10.305 -13.557 1.00 92.06 223 ASN A O 1
ATOM 1595 N N . ILE A 1 224 ? 1.201 8.243 -12.821 1.00 91.12 224 ILE A N 1
ATOM 1596 C CA . ILE A 1 224 ? 2.538 7.975 -12.290 1.00 91.12 224 ILE A CA 1
ATOM 1597 C C . ILE A 1 224 ? 3.411 7.470 -13.434 1.00 91.12 224 ILE A C 1
ATOM 1599 O O . ILE A 1 224 ? 3.142 6.432 -14.042 1.00 91.12 224 ILE A O 1
ATOM 1603 N N . SER A 1 225 ? 4.481 8.205 -13.731 1.00 90.19 225 SER A N 1
ATOM 1604 C CA . SER A 1 225 ? 5.414 7.815 -14.787 1.00 90.19 225 SER A CA 1
ATOM 1605 C C . SER A 1 225 ? 6.175 6.536 -14.430 1.00 90.19 225 SER A C 1
ATOM 1607 O O . SER A 1 225 ? 6.452 6.255 -13.263 1.00 90.19 225 SER A O 1
ATOM 1609 N N . THR A 1 226 ? 6.605 5.785 -15.445 1.00 88.81 226 THR A N 1
ATOM 1610 C CA . THR A 1 226 ? 7.470 4.607 -15.262 1.00 88.81 226 THR A CA 1
ATOM 1611 C C . THR A 1 226 ? 8.735 4.932 -14.464 1.00 88.81 226 THR A C 1
ATOM 1613 O O . THR A 1 226 ? 9.172 4.113 -13.662 1.00 88.81 226 THR A O 1
ATOM 1616 N N . ALA A 1 227 ? 9.303 6.130 -14.648 1.00 88.12 227 ALA A N 1
ATOM 1617 C CA . ALA A 1 227 ? 10.473 6.582 -13.900 1.00 88.12 227 ALA A CA 1
ATOM 1618 C C . ALA A 1 227 ? 10.168 6.724 -12.399 1.00 88.12 227 ALA A C 1
ATOM 1620 O O . ALA A 1 227 ? 10.859 6.121 -11.586 1.00 88.12 227 ALA A O 1
ATOM 1621 N N . GLN A 1 228 ? 9.089 7.431 -12.042 1.00 86.94 228 GLN A N 1
ATOM 1622 C CA . GLN A 1 228 ? 8.656 7.587 -10.643 1.00 86.94 228 GLN A CA 1
ATOM 1623 C C . GLN A 1 228 ? 8.305 6.245 -10.001 1.00 86.94 228 GLN A C 1
ATOM 1625 O O . GLN A 1 228 ? 8.653 5.973 -8.857 1.00 86.94 228 GLN A O 1
ATOM 1630 N N . ARG A 1 229 ? 7.631 5.378 -10.754 1.00 89.62 229 ARG A N 1
ATOM 1631 C CA . ARG A 1 229 ? 7.292 4.023 -10.330 1.00 89.62 229 ARG A CA 1
ATOM 1632 C C . ARG A 1 229 ? 8.547 3.216 -9.996 1.00 89.62 229 ARG A C 1
ATOM 1634 O O . ARG A 1 229 ? 8.622 2.630 -8.925 1.00 89.62 229 ARG A O 1
ATOM 1641 N N . ASN A 1 230 ? 9.535 3.203 -10.888 1.00 88.44 230 ASN A N 1
ATOM 1642 C CA . ASN A 1 230 ? 10.783 2.476 -10.663 1.00 88.44 230 ASN A CA 1
ATOM 1643 C C . ASN A 1 230 ? 11.564 3.059 -9.477 1.00 88.44 230 ASN A C 1
ATOM 1645 O O . ASN A 1 230 ? 12.060 2.295 -8.660 1.00 88.44 230 ASN A O 1
ATOM 1649 N N . GLU A 1 231 ? 11.576 4.385 -9.315 1.00 86.62 231 GLU A N 1
ATOM 1650 C CA . GLU A 1 231 ? 12.186 5.041 -8.156 1.00 86.62 231 GLU A CA 1
ATOM 1651 C C . GLU A 1 231 ? 11.539 4.594 -6.834 1.00 86.62 231 GLU A C 1
ATOM 1653 O O . GLU A 1 231 ? 12.238 4.248 -5.885 1.00 86.62 231 GLU A O 1
ATOM 1658 N N . ILE A 1 232 ? 10.205 4.528 -6.774 1.00 86.00 232 ILE A N 1
ATOM 1659 C CA . ILE A 1 232 ? 9.478 4.014 -5.601 1.00 86.00 232 ILE A CA 1
ATOM 1660 C C . ILE A 1 232 ? 9.865 2.557 -5.319 1.00 86.00 232 ILE A C 1
ATOM 1662 O O . ILE A 1 232 ? 10.098 2.187 -4.168 1.00 86.00 232 ILE A O 1
ATOM 1666 N N . HIS A 1 233 ? 9.950 1.729 -6.359 1.00 86.38 233 HIS A N 1
ATOM 1667 C CA . HIS A 1 233 ? 10.329 0.324 -6.224 1.00 86.38 233 HIS A CA 1
ATOM 1668 C C . HIS A 1 233 ? 11.773 0.176 -5.724 1.00 86.38 233 HIS A C 1
ATOM 1670 O O . HIS A 1 233 ? 12.017 -0.615 -4.815 1.00 86.38 233 HIS A O 1
ATOM 1676 N N . ASP A 1 234 ? 12.703 0.989 -6.229 1.00 85.44 234 ASP A N 1
ATOM 1677 C CA . ASP A 1 234 ? 14.097 1.026 -5.778 1.00 85.44 234 ASP A CA 1
ATOM 1678 C C . ASP A 1 234 ? 14.206 1.441 -4.307 1.00 85.44 234 ASP A C 1
ATOM 1680 O O . ASP A 1 234 ? 14.897 0.791 -3.519 1.00 85.44 234 ASP A O 1
ATOM 1684 N N . GLN A 1 235 ? 13.474 2.483 -3.903 1.00 79.31 235 GLN A N 1
ATOM 1685 C CA . GLN A 1 235 ? 13.466 2.975 -2.523 1.00 79.31 235 GLN A CA 1
ATOM 1686 C C . GLN A 1 235 ? 12.899 1.958 -1.526 1.00 79.31 235 GLN A C 1
ATOM 1688 O O . GLN A 1 235 ? 13.321 1.943 -0.366 1.00 79.31 235 GLN A O 1
ATOM 1693 N N . LEU A 1 236 ? 11.962 1.115 -1.972 1.00 77.81 236 LEU A N 1
ATOM 1694 C CA . LEU A 1 236 ? 11.359 0.043 -1.178 1.00 77.81 236 LEU A CA 1
ATOM 1695 C C . LEU A 1 236 ? 12.070 -1.310 -1.347 1.00 77.81 236 LEU A C 1
ATOM 1697 O O . LEU A 1 236 ? 11.692 -2.282 -0.692 1.00 77.81 236 LEU A O 1
ATOM 1701 N N . GLN A 1 237 ? 13.102 -1.379 -2.194 1.00 77.75 237 GLN A N 1
ATOM 1702 C CA . GLN A 1 237 ? 13.806 -2.611 -2.563 1.00 77.75 237 GLN A CA 1
ATOM 1703 C C . GLN A 1 237 ? 12.851 -3.714 -3.059 1.00 77.75 237 GLN A C 1
ATOM 1705 O O . GLN A 1 237 ? 12.975 -4.882 -2.680 1.00 77.75 237 GLN A O 1
ATOM 1710 N N . ILE A 1 238 ? 11.873 -3.325 -3.881 1.00 80.56 238 ILE A N 1
ATOM 1711 C CA . ILE A 1 238 ? 10.866 -4.186 -4.512 1.00 80.56 238 ILE A CA 1
ATOM 1712 C C . ILE A 1 238 ? 11.228 -4.350 -5.999 1.00 80.56 238 ILE A C 1
ATOM 1714 O O . ILE A 1 238 ? 11.689 -3.391 -6.621 1.00 80.56 238 ILE A O 1
ATOM 1718 N N . PRO A 1 239 ? 11.030 -5.536 -6.605 1.00 79.12 239 PRO A N 1
ATOM 1719 C CA . PRO A 1 239 ? 11.270 -5.734 -8.033 1.00 79.12 239 PRO A CA 1
ATOM 1720 C C . PRO A 1 239 ? 10.448 -4.772 -8.898 1.00 79.12 239 PRO A C 1
ATOM 1722 O O . PRO A 1 239 ? 9.298 -4.453 -8.592 1.00 79.12 239 PRO A O 1
ATOM 1725 N N . HIS A 1 240 ? 11.035 -4.310 -10.002 1.00 83.06 240 HIS A N 1
ATOM 1726 C CA . HIS A 1 240 ? 10.337 -3.452 -10.959 1.00 83.06 240 HIS A CA 1
ATOM 1727 C C . HIS A 1 240 ? 9.233 -4.229 -11.676 1.00 83.06 240 HIS A C 1
ATOM 1729 O O . HIS A 1 240 ? 9.369 -5.415 -11.967 1.00 83.06 240 HIS A O 1
ATOM 1735 N N . LEU A 1 241 ? 8.153 -3.526 -12.008 1.00 79.19 241 LEU A N 1
ATOM 1736 C CA . LEU A 1 241 ? 7.073 -4.067 -12.829 1.00 79.19 241 LEU A CA 1
ATOM 1737 C C . LEU A 1 241 ? 7.585 -4.218 -14.270 1.00 79.19 241 LEU A C 1
ATOM 1739 O O . LEU A 1 241 ? 7.784 -3.208 -14.960 1.00 79.19 241 LEU A O 1
ATOM 1743 N N . ALA A 1 242 ? 7.818 -5.467 -14.677 1.00 60.50 242 ALA A N 1
ATOM 1744 C CA . ALA A 1 242 ? 8.231 -5.846 -16.027 1.00 60.50 242 ALA A CA 1
ATOM 1745 C C . ALA A 1 242 ? 7.165 -5.530 -17.099 1.00 60.50 242 ALA A C 1
ATOM 1747 O O . ALA A 1 242 ? 5.949 -5.402 -16.786 1.00 60.50 242 ALA A O 1
#

Secondary structure (DSSP, 8-state):
--HHHHHHHHHHHHHHHHHHHHHHHS-S-HHHHHHHHHHS-------SS-STHHHHHHHHHHHTS--S------------SSS-HHHHHHHHTT--TT-SSS-S---HHHHHHHHHTT------HHHHHHHHHHHHHHHHHHHHH----HHHHHHHHHHTTTS-HHHHHHHHHHHHSPP-HHHHHHHPPTT-HHHHHHHHHHT--S-SHHHHHHHHHHHHHTT--HHHHHHHHHHTT-----

Mean predicted aligned error: 13.17 Å

Solvent-accessible surface area (backbone atoms only — not comparable to full-atom values): 14180 Å² total; per-residue (Å²): 131,57,55,41,48,41,36,32,33,39,52,51,20,42,35,51,31,51,54,48,48,56,63,69,71,40,82,85,64,69,68,64,55,54,54,46,58,73,74,46,90,71,84,86,82,93,74,85,57,82,55,26,69,54,38,36,51,50,47,56,58,50,57,75,69,63,87,64,88,81,93,68,94,71,80,90,77,95,73,93,88,81,76,54,46,54,59,47,50,27,43,66,37,50,16,64,99,70,76,78,78,78,102,62,84,84,27,62,18,50,51,43,50,31,25,65,68,68,47,96,76,87,76,50,75,65,51,37,54,52,28,50,51,38,45,50,34,23,52,41,34,40,47,50,74,37,84,83,45,72,68,43,52,50,36,34,51,59,46,39,68,86,43,46,72,68,55,50,50,49,54,55,52,57,71,70,45,77,82,53,65,73,63,49,52,69,65,54,55,91,92,40,46,67,40,35,51,52,44,21,51,63,36,49,83,73,81,47,73,56,35,45,48,51,52,52,52,49,32,57,67,56,70,51,48,73,66,61,51,43,51,53,23,60,58,49,47,39,83,69,85,126

Sequence (242 aa):
MSLVSTLGKVAFGLIVAQATKKLTGGRGGALGGLLGAVLGGGATRSSAIAGGIGALLSSLLAGKSAQASTNTNSASSSNASGGNVLSNLFGLLGGSPQSQTGTGGRGLGDLFKAAINQEPINPTKDDERNAEVLLRAMINSVKADGVIDDNEQQKIKEYLKDASQSDINFVTSELKKPLDLPGLIRDVPKGLEQQVYVMSLLAMTLDDPKEVAYMKDLAAGLNISTAQRNEIHDQLQIPHLA

Radius of gyration: 18.18 Å; Cα contacts (8 Å, |Δi|>4): 233; chains: 1; bounding box: 46×50×40 Å

pLDDT: mean 70.69, std 15.82, range [35.28, 93.06]

Foldseek 3Di:
DALLLLLLLLLVLLLVLQVVCCQVVPDDDDVCVVCCPVVPDDDDDPDPQPFFVSLVVVLLVVVVVPPDDDPDDDDDDDDDDDPRLLQLLLVLQVNDPPPPDDDDDCGSSNSSVCSSVVHDDDDDPVNRLLSLLLSLLLLLLLCLVHQQDPSSVVSSVVSCVPPDPVSVCSNVVSSPDHRDLVVSLVSQDPPCLSVSLSSSCSSDQPPDPSSLVSSVVSCVSSVNDLVNQVVSCVSRRHDRSD